Protein AF-A0A5S6QJ69-F1 (afdb_monomer_lite)

Secondary structure (DSSP, 8-state):
----GGGHHHHTTHHHHHHHHHHHHH-SSS--HHHHHHHHHHHHHTT--HHHHHHHHHHHTTS-HHHHHHHHGGGGGG--PPP-HHHHHHHHHHHHT------HHHHHHHHHHHHHHHHHHHHHHHSSPPPEEES-TTT-HHHHHHHTT--TTTTT-----HHHHTTEEE--------S--GGGT--S-B-PPPGGGGGGGS-HHHHTS-PPPPS--SBTT-

Radius of gyration: 27.51 Å; chains: 1; bounding box: 59×56×66 Å

pLDDT: mean 90.09, std 8.06, range [47.75, 97.0]

InterPro domains:
  IPR014023 Mononegavirales RNA-directed RNA polymerase catalytic domain [PF00946] (5-220)

Sequence (222 aa):
MEKKNNAYDIIKFFEPLCMSYILEKTDRCGLSEPFVSGNKKSCTDAGGSSASLNRLLTVLGKFDPPMLSEIFGLYRMWGHPIVDEIAGCKKVQEVGKRQIDMDHNVLRLIYACLVREFCINYIRLEGRWPLLTFTNPDSNRIAQLYVRRQLNWIERDGKTGLDDWAQVFVLKNFDFDYCLDYTQILDDKAISTYKSHWDQVYDPTLLGYHPEQGTESRPVML

Organism: Trichuris muris (NCBI:txid70415)

Structure (mmCIF, N/CA/C/O backbone):
data_AF-A0A5S6QJ69-F1
#
_entry.id   AF-A0A5S6QJ69-F1
#
loop_
_atom_site.group_PDB
_atom_site.id
_atom_site.type_symbol
_atom_site.label_atom_id
_atom_site.label_alt_id
_atom_site.label_comp_id
_atom_site.label_asym_id
_atom_site.label_entity_id
_atom_site.label_seq_id
_atom_site.pdbx_PDB_ins_code
_atom_site.Cartn_x
_atom_site.Cartn_y
_atom_site.Cartn_z
_atom_site.occupancy
_atom_site.B_iso_or_equiv
_atom_site.auth_seq_id
_atom_site.auth_comp_id
_atom_site.auth_asym_id
_atom_site.auth_atom_id
_atom_site.pdbx_PDB_model_num
ATOM 1 N N . MET A 1 1 ? 27.544 -1.966 -25.673 1.00 47.75 1 MET A N 1
ATOM 2 C CA . MET A 1 1 ? 26.670 -3.145 -25.511 1.00 47.75 1 MET A CA 1
ATOM 3 C C . MET A 1 1 ? 25.269 -2.624 -25.256 1.00 47.75 1 MET A C 1
ATOM 5 O O . MET A 1 1 ? 25.085 -1.877 -24.303 1.00 47.75 1 MET A O 1
ATOM 9 N N . GLU A 1 2 ? 24.335 -2.895 -26.159 1.00 61.25 2 GLU A N 1
ATOM 10 C CA . GLU A 1 2 ? 22.967 -2.380 -26.094 1.00 61.25 2 GLU A CA 1
ATOM 11 C C . GLU A 1 2 ? 22.201 -3.120 -24.986 1.00 61.25 2 GLU A C 1
ATOM 13 O O . GLU A 1 2 ? 22.010 -4.337 -25.048 1.00 61.25 2 GLU A O 1
ATOM 18 N N . LYS A 1 3 ? 21.844 -2.410 -23.909 1.00 69.19 3 LYS A N 1
ATOM 19 C CA . LYS A 1 3 ? 21.023 -2.963 -22.828 1.00 69.19 3 LYS A CA 1
ATOM 20 C C . LYS A 1 3 ? 19.586 -2.961 -23.344 1.00 69.19 3 LYS A C 1
ATOM 22 O O . LYS A 1 3 ? 19.033 -1.888 -23.511 1.00 69.19 3 LYS A O 1
ATOM 27 N N . LYS A 1 4 ? 19.037 -4.137 -23.662 1.00 87.12 4 LYS A N 1
ATOM 28 C CA . LYS A 1 4 ? 17.659 -4.322 -24.159 1.00 87.12 4 LYS A CA 1
ATOM 29 C C . LYS A 1 4 ? 16.637 -3.967 -23.057 1.00 87.12 4 LYS A C 1
ATOM 31 O O . LYS A 1 4 ? 16.658 -2.870 -22.516 1.00 87.12 4 LYS A O 1
ATOM 36 N N . ASN A 1 5 ? 15.798 -4.910 -22.628 1.00 90.38 5 ASN A N 1
ATOM 37 C CA . ASN A 1 5 ? 14.824 -4.679 -21.554 1.00 90.38 5 ASN A CA 1
ATOM 38 C C . ASN A 1 5 ? 15.472 -4.214 -20.228 1.00 90.38 5 ASN A C 1
ATOM 40 O O . ASN A 1 5 ? 14.908 -3.415 -19.490 1.00 90.38 5 ASN A O 1
ATOM 44 N N . ASN A 1 6 ? 16.718 -4.623 -19.972 1.00 89.62 6 ASN A N 1
ATOM 45 C CA . ASN A 1 6 ? 17.469 -4.239 -18.771 1.00 89.62 6 ASN A CA 1
ATOM 46 C C . ASN A 1 6 ? 17.846 -2.743 -18.732 1.00 89.62 6 ASN A C 1
ATOM 48 O O . ASN A 1 6 ? 18.345 -2.268 -17.717 1.00 89.62 6 ASN A O 1
ATOM 52 N N . ALA A 1 7 ? 17.655 -1.975 -19.814 1.00 92.00 7 ALA A N 1
ATOM 53 C CA . ALA A 1 7 ? 17.818 -0.522 -19.753 1.00 92.00 7 ALA A CA 1
ATOM 54 C C . ALA A 1 7 ? 16.775 0.134 -18.836 1.00 92.00 7 ALA A C 1
ATOM 56 O O . ALA A 1 7 ? 17.091 1.133 -18.187 1.00 92.00 7 ALA A O 1
ATOM 57 N N . TYR A 1 8 ? 15.573 -0.442 -18.718 1.00 93.19 8 TYR A N 1
ATOM 58 C CA . TYR A 1 8 ? 14.516 0.095 -17.857 1.00 93.19 8 TYR A CA 1
ATOM 59 C C . TYR A 1 8 ? 14.872 0.050 -16.367 1.00 93.19 8 TYR A C 1
ATOM 61 O O . TYR A 1 8 ? 14.388 0.883 -15.600 1.00 93.19 8 TYR A O 1
ATOM 69 N N . ASP A 1 9 ? 15.804 -0.820 -15.961 1.00 91.50 9 ASP A N 1
ATOM 70 C CA . ASP A 1 9 ? 16.360 -0.801 -14.607 1.00 91.50 9 ASP A CA 1
ATOM 71 C C . ASP A 1 9 ? 17.155 0.464 -14.292 1.00 91.50 9 ASP A C 1
ATOM 73 O O . ASP A 1 9 ? 17.260 0.837 -13.128 1.00 91.50 9 ASP A O 1
ATOM 77 N N . ILE A 1 10 ? 17.675 1.142 -15.313 1.00 93.62 10 ILE A N 1
ATOM 78 C CA . ILE A 1 10 ? 18.377 2.419 -15.178 1.00 93.62 10 ILE A CA 1
ATOM 79 C C . ILE A 1 10 ? 17.400 3.572 -15.433 1.00 93.62 10 ILE A C 1
ATOM 81 O O . ILE A 1 10 ? 17.385 4.540 -14.677 1.00 93.62 10 ILE A O 1
ATOM 85 N N . ILE A 1 11 ? 16.554 3.469 -16.466 1.00 93.06 11 ILE A N 1
ATOM 86 C CA . ILE A 1 11 ? 15.618 4.537 -16.867 1.00 93.06 11 ILE A CA 1
ATOM 87 C C . ILE A 1 11 ? 14.623 4.868 -15.747 1.00 93.06 11 ILE A C 1
ATOM 89 O O . ILE A 1 11 ? 14.302 6.039 -15.565 1.00 93.06 11 ILE A O 1
ATOM 93 N N . LYS A 1 12 ? 14.206 3.888 -14.930 1.00 93.19 12 LYS A N 1
ATOM 94 C CA . LYS A 1 12 ? 13.338 4.129 -13.761 1.00 93.19 12 LYS A CA 1
ATOM 95 C C . LYS A 1 12 ? 13.907 5.134 -12.750 1.00 93.19 12 LYS A C 1
ATOM 97 O O . LYS A 1 12 ? 13.156 5.672 -11.947 1.00 93.19 12 LYS A O 1
ATOM 102 N N . PHE A 1 13 ? 15.216 5.403 -12.780 1.00 93.88 13 PHE A N 1
ATOM 103 C CA . PHE A 1 13 ? 15.845 6.415 -11.929 1.00 93.88 13 PHE A CA 1
ATOM 104 C C . PHE A 1 13 ? 15.760 7.838 -12.489 1.00 93.88 13 PHE A C 1
ATOM 106 O O . PHE A 1 13 ? 16.084 8.773 -11.766 1.00 93.88 13 PHE A O 1
ATOM 113 N N . PHE A 1 14 ? 15.313 8.044 -13.729 1.00 94.44 14 PHE A N 1
ATOM 114 C CA . PHE A 1 14 ? 15.195 9.382 -14.314 1.00 94.44 14 PHE A CA 1
ATOM 115 C C . PHE A 1 14 ? 14.310 10.313 -13.470 1.00 94.44 14 PHE A C 1
ATOM 117 O O . PHE A 1 14 ? 14.725 11.422 -13.133 1.00 94.44 14 PHE A O 1
ATOM 124 N N . GLU A 1 15 ? 13.134 9.831 -13.068 1.00 93.69 15 GLU A N 1
ATOM 125 C CA . GLU A 1 15 ? 12.194 10.551 -12.205 1.00 93.69 15 GLU A CA 1
ATOM 126 C C . GLU A 1 15 ? 12.819 10.894 -10.830 1.00 93.69 15 GLU A C 1
ATOM 128 O O . GLU A 1 15 ? 12.896 12.083 -10.495 1.00 93.69 15 GLU A O 1
ATOM 133 N N . PRO A 1 16 ? 13.364 9.924 -10.057 1.00 93.81 16 PRO A N 1
ATOM 134 C CA . PRO A 1 16 ? 14.102 10.207 -8.826 1.00 93.81 16 PRO A CA 1
ATOM 135 C C . PRO A 1 16 ? 15.251 11.208 -8.983 1.00 93.81 16 PRO A C 1
ATOM 137 O O . PRO A 1 16 ? 15.458 12.029 -8.095 1.00 93.81 16 PRO A O 1
ATOM 140 N N . LEU A 1 17 ? 15.992 11.177 -10.096 1.00 93.69 17 LEU A N 1
ATOM 141 C CA . LEU A 1 17 ? 17.103 12.103 -10.340 1.00 93.69 17 LEU A CA 1
ATOM 142 C C . LEU A 1 17 ? 16.623 13.534 -10.625 1.00 93.69 17 LEU A C 1
ATOM 144 O O . LEU A 1 17 ? 17.261 14.484 -10.169 1.00 93.69 17 LEU A O 1
ATOM 148 N N . CYS A 1 18 ? 15.493 13.704 -11.319 1.00 94.62 18 CYS A N 1
ATOM 149 C CA . CYS A 1 18 ? 14.853 15.014 -11.473 1.00 94.62 18 CYS A CA 1
ATOM 150 C C . CYS A 1 18 ? 14.396 15.556 -10.110 1.00 94.62 18 CYS A C 1
ATOM 152 O O . CYS A 1 18 ? 14.689 16.703 -9.770 1.00 94.62 18 CYS A O 1
ATOM 154 N N . MET A 1 19 ? 13.768 14.706 -9.289 1.00 93.69 19 MET A N 1
ATOM 155 C CA . MET A 1 19 ? 13.363 15.058 -7.923 1.00 93.69 19 MET A CA 1
ATOM 156 C C . MET A 1 19 ? 14.554 15.410 -7.031 1.00 93.69 19 MET A C 1
ATOM 158 O O . MET A 1 19 ? 14.481 16.370 -6.268 1.00 93.69 19 MET A O 1
ATOM 162 N N . SER A 1 20 ? 15.668 14.684 -7.149 1.00 92.69 20 SER A N 1
ATOM 163 C CA . SER A 1 20 ? 16.907 15.000 -6.436 1.00 92.69 20 SER A CA 1
ATOM 164 C C . SER A 1 20 ? 17.394 16.415 -6.753 1.00 92.69 20 SER A C 1
ATOM 166 O O . SER A 1 20 ? 17.748 17.139 -5.831 1.00 92.69 20 SER A O 1
ATOM 168 N N . TYR A 1 21 ? 17.345 16.848 -8.016 1.00 90.56 21 TYR A N 1
ATOM 169 C CA . TYR A 1 21 ? 17.734 18.211 -8.397 1.00 90.56 21 TYR A CA 1
ATOM 170 C C . TYR A 1 21 ? 16.754 19.288 -7.933 1.00 90.56 21 TYR A C 1
ATOM 172 O O . TYR A 1 21 ? 17.179 20.381 -7.562 1.00 90.56 21 TYR A O 1
ATOM 180 N N . ILE A 1 22 ? 15.451 18.999 -7.945 1.00 93.38 22 ILE A N 1
ATOM 181 C CA . ILE A 1 22 ? 14.451 19.908 -7.374 1.00 93.38 22 ILE A CA 1
ATOM 182 C C . ILE A 1 22 ? 14.760 20.114 -5.890 1.00 93.38 22 ILE A C 1
ATOM 184 O O . ILE A 1 22 ? 14.913 21.251 -5.455 1.00 93.38 22 ILE A O 1
ATOM 188 N N . LEU A 1 23 ? 14.952 19.024 -5.142 1.00 93.00 23 LEU A N 1
ATOM 189 C CA . LEU A 1 23 ? 15.274 19.077 -3.719 1.00 93.00 23 LEU A CA 1
ATOM 190 C C . LEU A 1 23 ? 16.598 19.796 -3.444 1.00 93.00 23 LEU A C 1
ATOM 192 O O . LEU A 1 23 ? 16.601 20.685 -2.604 1.00 93.00 23 LEU A O 1
ATOM 196 N N . GLU A 1 24 ? 17.677 19.512 -4.183 1.00 90.00 24 GLU A N 1
ATOM 197 C CA . GLU A 1 24 ? 18.955 20.240 -4.049 1.00 90.00 24 GLU A CA 1
ATOM 198 C C . GLU A 1 24 ? 18.772 21.767 -4.192 1.00 90.00 24 GLU A C 1
ATOM 200 O O . GLU A 1 24 ? 19.485 22.537 -3.550 1.00 90.00 24 GLU A O 1
ATOM 205 N N . LYS A 1 25 ? 17.813 22.221 -5.014 1.00 90.06 25 LYS A N 1
ATOM 206 C CA . LYS A 1 25 ? 17.539 23.649 -5.252 1.00 90.06 25 LYS A CA 1
ATOM 207 C C . LYS A 1 25 ? 16.531 24.267 -4.283 1.00 90.06 25 LYS A C 1
ATOM 209 O O . LYS A 1 25 ? 16.558 25.480 -4.084 1.00 90.06 25 LYS A O 1
ATOM 214 N N . THR A 1 26 ? 15.610 23.481 -3.727 1.00 93.12 26 THR A N 1
ATOM 215 C CA . THR A 1 26 ? 14.476 24.003 -2.942 1.00 93.12 26 THR A CA 1
ATOM 216 C C . THR A 1 26 ? 14.522 23.657 -1.460 1.00 93.12 26 THR A C 1
ATOM 218 O O . THR A 1 26 ? 13.801 24.272 -0.674 1.00 93.12 26 THR A O 1
ATOM 221 N N . ASP A 1 27 ? 15.320 22.666 -1.066 1.00 92.56 27 ASP A N 1
ATOM 222 C CA . ASP A 1 27 ? 15.400 22.201 0.312 1.00 92.56 27 ASP A CA 1
ATOM 223 C C . ASP A 1 27 ? 16.080 23.240 1.209 1.00 92.56 27 ASP A C 1
ATOM 225 O O . ASP A 1 27 ? 17.285 23.473 1.153 1.00 92.56 27 ASP A O 1
ATOM 229 N N . ARG A 1 28 ? 15.278 23.858 2.075 1.00 89.75 28 ARG A N 1
ATOM 230 C CA . ARG A 1 28 ? 15.739 24.851 3.054 1.00 89.75 28 ARG A CA 1
ATOM 231 C C . ARG A 1 28 ? 16.282 24.216 4.331 1.00 89.75 28 ARG A C 1
ATOM 233 O O . ARG A 1 28 ? 16.946 24.898 5.104 1.00 89.75 28 ARG A O 1
ATOM 240 N N . CYS A 1 29 ? 15.956 22.950 4.580 1.00 88.81 29 CYS A N 1
ATOM 241 C CA . CYS A 1 29 ? 16.277 22.248 5.818 1.00 88.81 29 CYS A CA 1
ATOM 242 C C . CYS A 1 29 ? 17.573 21.435 5.714 1.00 88.81 29 CYS A C 1
ATOM 244 O O . CYS A 1 29 ? 18.081 20.994 6.741 1.00 88.81 29 CYS A O 1
ATOM 246 N N . GLY A 1 30 ? 18.108 21.242 4.503 1.00 86.75 30 GLY A N 1
ATOM 247 C CA . GLY A 1 30 ? 19.346 20.494 4.272 1.00 86.75 30 GLY A CA 1
ATOM 248 C C . GLY A 1 30 ? 19.215 18.995 4.561 1.00 86.75 30 GLY A C 1
ATOM 249 O O . GLY A 1 30 ? 20.193 18.353 4.931 1.00 86.75 30 GLY A O 1
ATOM 250 N N . LEU A 1 31 ? 18.009 18.440 4.425 1.00 89.88 31 LEU A N 1
ATOM 251 C CA . LEU A 1 31 ? 17.688 17.030 4.680 1.00 89.88 31 LEU A CA 1
ATOM 252 C C . LEU A 1 31 ? 17.642 16.183 3.398 1.00 89.88 31 LEU A C 1
ATOM 254 O O . LEU A 1 31 ? 17.388 14.983 3.454 1.00 89.88 31 LEU A O 1
ATOM 258 N N . SER A 1 32 ? 17.868 16.797 2.239 1.00 91.19 32 SER A N 1
ATOM 259 C CA . SER A 1 32 ? 17.790 16.157 0.923 1.00 91.19 32 SER A CA 1
ATOM 260 C C . SER A 1 32 ? 19.005 15.301 0.562 1.00 91.19 32 SER A C 1
ATOM 262 O O . SER A 1 32 ? 18.885 14.431 -0.302 1.00 91.19 32 SER A O 1
ATOM 264 N N . GLU A 1 33 ? 20.153 15.493 1.220 1.00 91.31 33 GLU A N 1
ATOM 265 C CA . GLU A 1 33 ? 21.407 14.807 0.874 1.00 91.31 33 GLU A CA 1
ATOM 266 C C . GLU A 1 33 ? 21.271 13.272 0.834 1.00 91.31 33 GLU A C 1
ATOM 268 O O . GLU A 1 33 ? 21.630 12.705 -0.203 1.00 91.31 33 GLU A O 1
ATOM 273 N N . PRO A 1 34 ? 20.661 12.590 1.829 1.00 93.50 34 PRO A N 1
ATOM 274 C CA . PRO A 1 34 ? 20.550 11.131 1.805 1.00 93.50 34 PRO A CA 1
ATOM 275 C C . PRO A 1 34 ? 19.712 10.608 0.633 1.00 93.50 34 PRO A C 1
ATOM 277 O O . PRO A 1 34 ? 20.006 9.557 0.061 1.00 93.50 34 PRO A O 1
ATOM 280 N N . PHE A 1 35 ? 18.668 11.347 0.247 1.00 92.62 35 PHE A N 1
ATOM 281 C CA . PHE A 1 35 ? 17.831 11.003 -0.902 1.00 92.62 35 PHE A CA 1
ATOM 282 C C . PHE A 1 35 ? 18.607 11.169 -2.214 1.00 92.62 35 PHE A C 1
ATOM 284 O O . PHE A 1 35 ? 18.597 10.296 -3.082 1.00 92.62 35 PHE A O 1
ATOM 291 N N . VAL A 1 36 ? 19.320 12.287 -2.349 1.00 90.12 36 VAL A N 1
ATOM 292 C CA . VAL A 1 36 ? 20.120 12.632 -3.526 1.00 90.12 36 VAL A CA 1
ATOM 293 C C . VAL A 1 36 ? 21.255 11.631 -3.746 1.00 90.12 36 VAL A C 1
ATOM 295 O O . VAL A 1 36 ? 21.397 11.083 -4.844 1.00 90.12 36 VAL A O 1
ATOM 298 N N . SER A 1 37 ? 22.077 11.390 -2.723 1.00 91.62 37 SER A N 1
ATOM 299 C CA . SER A 1 37 ? 23.220 10.480 -2.815 1.00 91.62 37 SER A CA 1
ATOM 300 C C . SER A 1 37 ? 22.757 9.030 -2.985 1.00 91.62 37 SER A C 1
ATOM 302 O O . SER A 1 37 ? 23.302 8.306 -3.827 1.00 91.62 37 SER A O 1
ATOM 304 N N . GLY A 1 38 ? 21.678 8.641 -2.296 1.00 93.94 38 GLY A N 1
ATOM 305 C CA . GLY A 1 38 ? 21.029 7.339 -2.438 1.00 93.94 38 GLY A CA 1
ATOM 306 C C . GLY A 1 38 ? 20.551 7.047 -3.863 1.00 93.94 38 GLY A C 1
ATOM 307 O O . GLY A 1 38 ? 20.827 5.966 -4.391 1.00 93.94 38 GLY A O 1
ATOM 308 N N . ASN A 1 39 ? 19.906 8.007 -4.532 1.00 93.31 39 ASN A N 1
ATOM 309 C CA . ASN A 1 39 ? 19.429 7.830 -5.910 1.00 93.31 39 ASN A CA 1
ATOM 310 C C . ASN A 1 39 ? 20.571 7.750 -6.928 1.00 93.31 39 ASN A C 1
ATOM 312 O O . ASN A 1 39 ? 20.537 6.903 -7.824 1.00 93.31 39 ASN A O 1
ATOM 316 N N . LYS A 1 40 ? 21.606 8.591 -6.782 1.00 90.88 40 LYS A N 1
ATOM 317 C CA . LYS A 1 40 ? 22.797 8.548 -7.649 1.00 90.88 40 LYS A CA 1
ATOM 318 C C . LYS A 1 40 ? 23.482 7.179 -7.552 1.00 90.88 40 LYS A C 1
ATOM 320 O O . LYS A 1 40 ? 23.761 6.570 -8.583 1.00 90.88 40 LYS A O 1
ATOM 325 N N . LYS A 1 41 ? 23.665 6.669 -6.328 1.00 93.56 41 LYS A N 1
ATOM 326 C CA . LYS A 1 41 ? 24.241 5.342 -6.069 1.00 93.56 41 LYS A CA 1
ATOM 327 C C . LYS A 1 41 ? 23.363 4.207 -6.606 1.00 93.56 41 LYS A C 1
ATOM 329 O O . LYS A 1 41 ? 23.854 3.320 -7.295 1.00 93.56 41 LYS A O 1
ATOM 334 N N . SER A 1 42 ? 22.056 4.255 -6.364 1.00 94.25 42 SER A N 1
ATOM 335 C CA . SER A 1 42 ? 21.132 3.208 -6.823 1.00 94.25 42 SER A CA 1
ATOM 336 C C . SER A 1 42 ? 21.080 3.110 -8.353 1.00 94.25 42 SER A C 1
ATOM 338 O O . SER A 1 42 ? 21.018 2.013 -8.905 1.00 94.25 42 SER A O 1
ATOM 340 N N . CYS A 1 43 ? 21.182 4.246 -9.051 1.00 92.88 43 CYS A N 1
ATOM 341 C CA . CYS A 1 43 ? 21.281 4.282 -10.509 1.00 92.88 43 CYS A CA 1
ATOM 342 C C . CYS A 1 43 ? 22.567 3.605 -11.019 1.00 92.88 43 CYS A C 1
ATOM 344 O O . CYS A 1 43 ? 22.521 2.842 -11.988 1.00 92.88 43 CYS A O 1
ATOM 346 N N . THR A 1 44 ? 23.713 3.828 -10.362 1.00 92.12 44 THR A N 1
ATOM 347 C CA . THR A 1 44 ? 24.965 3.139 -10.717 1.00 92.12 44 THR A CA 1
ATOM 348 C C . THR A 1 44 ? 24.923 1.649 -10.389 1.00 92.12 44 THR A C 1
ATOM 350 O O . THR A 1 44 ? 25.357 0.844 -11.211 1.00 92.12 44 THR A O 1
ATOM 353 N N . ASP A 1 45 ? 24.331 1.269 -9.254 1.00 92.94 45 ASP A N 1
ATOM 354 C CA . ASP A 1 45 ? 24.202 -0.129 -8.820 1.00 92.94 45 ASP A CA 1
ATOM 355 C C . ASP A 1 45 ? 23.278 -0.931 -9.756 1.00 92.94 45 ASP A C 1
ATOM 357 O O . ASP A 1 45 ? 23.522 -2.106 -10.025 1.00 92.94 45 ASP A O 1
ATOM 361 N N . ALA A 1 46 ? 22.281 -0.279 -10.365 1.00 90.69 46 ALA A N 1
ATOM 362 C CA . ALA A 1 46 ? 21.463 -0.843 -11.444 1.00 90.69 46 ALA A CA 1
ATOM 363 C C . ALA A 1 46 ? 22.212 -0.976 -12.793 1.00 90.69 46 ALA A C 1
ATOM 365 O O . ALA A 1 46 ? 21.640 -1.350 -13.820 1.00 90.69 46 ALA A O 1
ATOM 366 N N . GLY A 1 47 ? 23.508 -0.661 -12.822 1.00 89.88 47 GLY A N 1
ATOM 367 C CA . GLY A 1 47 ? 24.367 -0.731 -13.997 1.00 89.8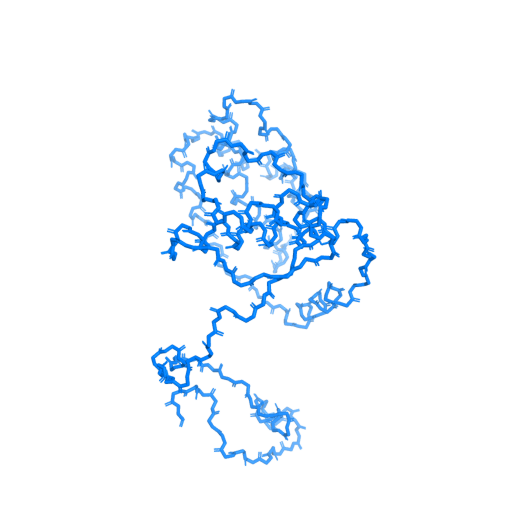8 47 GLY A CA 1
ATOM 368 C C . GLY A 1 47 ? 24.410 0.560 -14.818 1.00 89.88 47 GLY A C 1
ATOM 369 O O . GLY A 1 47 ? 24.843 0.528 -15.976 1.00 89.88 47 GLY A O 1
ATOM 370 N N . GLY A 1 48 ? 23.953 1.689 -14.278 1.00 88.56 48 GLY A N 1
ATOM 371 C CA . GLY A 1 48 ? 24.154 3.003 -14.881 1.00 88.56 48 GLY A CA 1
ATOM 372 C C . GLY A 1 48 ? 25.642 3.337 -15.010 1.00 88.56 48 GLY A C 1
ATOM 373 O O . GLY A 1 48 ? 26.430 3.128 -14.094 1.00 88.56 48 GLY A O 1
ATOM 374 N N . SER A 1 49 ? 26.054 3.873 -16.160 1.00 91.06 49 SER A N 1
ATOM 375 C CA . SER A 1 49 ? 27.424 4.371 -16.333 1.00 91.06 49 SER A CA 1
ATOM 376 C C . SER A 1 49 ? 27.581 5.705 -15.609 1.00 91.06 49 SER A C 1
ATOM 378 O O . SER A 1 49 ? 26.876 6.654 -15.954 1.00 91.06 49 SER A O 1
ATOM 380 N N . SER A 1 50 ? 28.553 5.825 -14.700 1.00 89.88 50 SER A N 1
ATOM 381 C CA . SER A 1 50 ? 28.835 7.081 -13.985 1.00 89.88 50 SER A CA 1
ATOM 382 C C . SER A 1 50 ? 29.093 8.252 -14.936 1.00 89.88 50 SER A C 1
ATOM 384 O O . SER A 1 50 ? 28.638 9.363 -14.690 1.00 89.88 50 SER A O 1
ATOM 386 N N . ALA A 1 51 ? 29.750 8.006 -16.075 1.00 91.94 51 ALA A N 1
ATOM 387 C CA . ALA A 1 51 ? 29.966 9.029 -17.096 1.00 91.94 51 ALA A CA 1
ATOM 388 C C . ALA A 1 51 ? 28.648 9.503 -17.735 1.00 91.94 51 ALA A C 1
ATOM 390 O O . ALA A 1 51 ? 28.449 10.698 -17.935 1.00 91.94 51 ALA A O 1
ATOM 391 N N . SER A 1 52 ? 27.732 8.579 -18.039 1.00 90.12 52 SER A N 1
ATOM 392 C CA . SER A 1 52 ? 26.423 8.927 -18.612 1.00 90.12 52 SER A CA 1
ATOM 393 C C . SER A 1 52 ? 25.518 9.607 -17.591 1.00 90.12 52 SER A C 1
ATOM 395 O O . SER A 1 52 ? 24.855 10.583 -17.932 1.00 90.12 52 SER A O 1
ATOM 397 N N . LEU A 1 53 ? 25.551 9.138 -16.342 1.00 90.50 53 LEU A N 1
ATOM 398 C CA . LEU A 1 53 ? 24.860 9.759 -15.221 1.00 90.50 53 LEU A CA 1
ATOM 399 C C . LEU A 1 53 ? 25.347 11.197 -15.035 1.00 90.50 53 LEU A C 1
ATOM 401 O O . LEU A 1 53 ? 24.540 12.111 -15.101 1.00 90.50 53 LEU A O 1
ATOM 405 N N . ASN A 1 54 ? 26.657 11.431 -14.930 1.00 90.81 54 ASN A N 1
ATOM 406 C CA . ASN A 1 54 ? 27.205 12.781 -14.783 1.00 90.81 54 ASN A CA 1
ATOM 407 C C . ASN A 1 54 ? 26.813 13.706 -15.941 1.00 90.81 54 ASN A C 1
ATOM 409 O O . ASN A 1 54 ? 26.502 14.872 -15.703 1.00 90.81 54 ASN A O 1
ATOM 413 N N . ARG A 1 55 ? 26.764 13.205 -17.184 1.00 93.56 55 ARG A N 1
ATOM 414 C CA . ARG A 1 55 ? 26.263 13.990 -18.325 1.00 93.56 55 ARG A CA 1
ATOM 415 C C . ARG A 1 55 ? 24.794 14.368 -18.159 1.00 93.56 55 ARG A C 1
ATOM 417 O O . ARG A 1 55 ? 24.453 15.528 -18.361 1.00 93.56 55 ARG A O 1
ATOM 424 N N . LEU A 1 56 ? 23.947 13.414 -17.776 1.00 91.50 56 LEU A N 1
ATOM 425 C CA . LEU A 1 56 ? 22.531 13.665 -17.521 1.00 91.50 56 LEU A CA 1
ATOM 426 C C . LEU A 1 56 ? 22.348 14.685 -16.393 1.00 91.50 56 LEU A C 1
ATOM 428 O O . LEU A 1 56 ? 21.648 15.674 -16.575 1.00 91.50 56 LEU A O 1
ATOM 432 N N . LEU A 1 57 ? 23.027 14.490 -15.263 1.00 89.69 57 LEU A N 1
ATOM 433 C CA . LEU A 1 57 ? 22.978 15.402 -14.121 1.00 89.69 57 LEU A CA 1
ATOM 434 C C . LEU A 1 57 ? 23.446 16.813 -14.511 1.00 89.69 57 LEU A C 1
ATOM 436 O O . LEU A 1 57 ? 22.793 17.796 -14.179 1.00 89.69 57 LEU A O 1
ATOM 440 N N . THR A 1 58 ? 24.508 16.922 -15.315 1.00 93.00 58 THR A N 1
ATOM 441 C CA . THR A 1 58 ? 24.976 18.209 -15.861 1.00 93.00 58 THR A CA 1
ATOM 442 C C . THR A 1 58 ? 23.906 18.912 -16.699 1.00 93.00 58 THR A C 1
ATOM 444 O O . THR A 1 58 ? 23.824 20.137 -16.686 1.00 93.00 58 THR A O 1
ATOM 447 N N . VAL A 1 59 ? 23.093 18.162 -17.449 1.00 93.12 59 VAL A N 1
ATOM 448 C CA . VAL A 1 59 ? 21.980 18.721 -18.227 1.00 93.12 59 VAL A CA 1
ATOM 449 C C . VAL A 1 59 ? 20.847 19.155 -17.300 1.00 93.12 59 VAL A C 1
ATOM 451 O O . VAL A 1 59 ? 20.414 20.299 -17.396 1.00 93.12 59 VAL A O 1
ATOM 454 N N . LEU A 1 60 ? 20.419 18.290 -16.376 1.00 92.81 60 LEU A N 1
ATOM 455 C CA . LEU A 1 60 ? 19.349 18.585 -15.417 1.00 92.81 60 LEU A CA 1
ATOM 456 C C . LEU A 1 60 ? 19.672 19.818 -14.558 1.00 92.81 60 LEU A C 1
ATOM 458 O O . LEU A 1 60 ? 18.822 20.684 -14.376 1.00 92.81 60 LEU A O 1
ATOM 462 N N . GLY A 1 61 ? 20.923 19.973 -14.117 1.00 90.94 61 GLY A N 1
ATOM 463 C CA . GLY A 1 61 ? 21.351 21.110 -13.297 1.00 90.94 61 GLY A CA 1
ATOM 464 C C . GLY A 1 61 ? 21.139 22.491 -13.936 1.00 90.94 61 GLY A C 1
ATOM 465 O O . GLY A 1 61 ? 21.035 23.482 -13.207 1.00 90.94 61 GLY A O 1
ATOM 466 N N . LYS A 1 62 ? 21.012 22.566 -15.270 1.00 94.06 62 LYS A N 1
ATOM 467 C CA . LYS A 1 62 ? 20.778 23.815 -16.019 1.00 94.06 62 LYS A CA 1
ATOM 468 C C . LYS A 1 62 ? 19.346 24.338 -15.924 1.00 94.06 62 LYS A C 1
ATOM 470 O O . LYS A 1 62 ? 19.115 25.487 -16.279 1.00 94.06 62 LYS A O 1
ATOM 475 N N . PHE A 1 63 ? 18.402 23.510 -15.487 1.00 95.31 63 PHE A N 1
ATOM 476 C CA . PHE A 1 63 ? 16.982 23.846 -15.470 1.00 95.31 63 PHE A CA 1
ATOM 477 C C . PHE A 1 63 ? 16.522 24.273 -14.080 1.00 95.31 63 PHE A C 1
ATOM 479 O O . PHE A 1 63 ? 16.985 23.742 -13.067 1.00 95.31 63 PHE A O 1
ATOM 486 N N . ASP A 1 64 ? 15.597 25.224 -14.021 1.00 95.25 64 ASP A N 1
ATOM 487 C CA . ASP A 1 64 ? 14.966 25.642 -12.769 1.00 95.25 64 ASP A CA 1
ATOM 488 C C . ASP A 1 64 ? 13.918 24.620 -12.297 1.00 95.25 64 ASP A C 1
ATOM 490 O O . ASP A 1 64 ? 13.419 23.839 -13.112 1.00 95.25 64 ASP A O 1
ATOM 494 N N . PRO A 1 65 ? 13.544 24.603 -11.001 1.00 94.44 65 PRO A N 1
ATOM 495 C CA . PRO A 1 65 ? 12.621 23.603 -10.460 1.00 94.44 65 PRO A CA 1
ATOM 496 C C . PRO A 1 65 ? 11.300 23.426 -11.235 1.00 94.44 65 PRO A C 1
ATOM 498 O O . PRO A 1 65 ? 10.923 22.277 -11.463 1.00 94.44 65 PRO A O 1
ATOM 501 N N . PRO A 1 66 ? 10.622 24.487 -11.726 1.00 95.38 66 PRO A N 1
ATOM 502 C CA . PRO A 1 66 ? 9.429 24.312 -12.557 1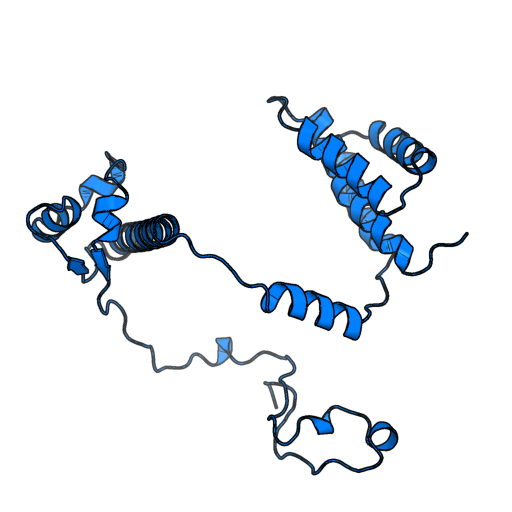.00 95.38 66 PRO A CA 1
ATOM 503 C C . PRO A 1 66 ? 9.720 23.577 -13.873 1.00 95.38 66 PRO A C 1
ATOM 505 O O . PRO A 1 66 ? 8.981 22.680 -14.257 1.00 95.38 66 PRO A O 1
ATOM 508 N N . MET A 1 67 ? 10.836 23.890 -14.536 1.00 95.94 67 MET A N 1
ATOM 509 C CA . MET A 1 67 ? 11.242 23.216 -15.774 1.00 95.94 67 MET A CA 1
ATOM 510 C C . MET A 1 67 ? 11.630 21.756 -15.522 1.00 95.94 67 MET A C 1
ATOM 512 O O . MET A 1 67 ? 11.323 20.890 -16.333 1.00 95.94 67 MET A O 1
ATOM 516 N N . LEU A 1 68 ? 12.274 21.465 -14.388 1.00 94.81 68 LEU A N 1
ATOM 517 C CA . LEU A 1 68 ? 12.572 20.094 -13.968 1.00 94.81 68 LEU A CA 1
ATOM 518 C C . LEU A 1 68 ? 11.298 19.274 -13.734 1.00 94.81 68 LEU A C 1
ATOM 520 O O . LEU A 1 68 ? 11.273 18.093 -14.074 1.00 94.81 68 LEU A O 1
ATOM 524 N N . SER A 1 69 ? 10.241 19.900 -13.207 1.00 93.19 69 SER A N 1
ATOM 525 C CA . SER A 1 69 ? 8.925 19.267 -13.065 1.00 93.19 69 SER A CA 1
ATOM 526 C C . SER A 1 69 ? 8.295 18.924 -14.416 1.00 93.19 69 SER A C 1
ATOM 528 O O . SER A 1 69 ? 7.643 17.893 -14.525 1.00 93.19 69 SER A O 1
ATOM 530 N N . GLU A 1 70 ? 8.502 19.736 -15.453 1.00 94.06 70 GLU A N 1
ATOM 531 C CA . GLU A 1 70 ? 8.041 19.409 -16.812 1.00 94.06 70 GLU A CA 1
ATOM 532 C C . GLU A 1 70 ? 8.894 18.298 -17.443 1.00 94.06 70 GLU A C 1
ATOM 534 O O . GLU A 1 70 ? 8.380 17.342 -18.024 1.00 94.06 70 GLU A O 1
ATOM 539 N N . ILE A 1 71 ? 10.219 18.375 -17.268 1.00 94.00 71 ILE A N 1
ATOM 540 C CA . ILE A 1 71 ? 11.175 17.365 -17.747 1.00 94.00 71 ILE A CA 1
ATOM 541 C C . ILE A 1 71 ? 10.886 15.990 -17.136 1.00 94.00 71 ILE A C 1
ATOM 543 O O . ILE A 1 71 ? 11.098 14.980 -17.802 1.00 94.00 71 ILE A O 1
ATOM 547 N N . PHE A 1 72 ? 10.356 15.932 -15.913 1.00 90.25 72 PHE A N 1
ATOM 548 C CA . PHE A 1 72 ? 9.899 14.697 -15.275 1.00 90.25 72 PHE A CA 1
ATOM 549 C C . PHE A 1 72 ? 8.982 13.868 -16.195 1.00 90.25 72 PHE A C 1
ATOM 551 O O . PHE A 1 72 ? 9.152 12.653 -16.312 1.00 90.25 72 PHE A O 1
ATOM 558 N N . GLY A 1 73 ? 8.072 14.522 -16.929 1.00 88.06 73 GLY A N 1
ATOM 559 C CA . GLY A 1 73 ? 7.123 13.867 -17.836 1.00 88.06 73 GLY A CA 1
ATOM 560 C C . GLY A 1 73 ? 7.771 13.127 -19.013 1.00 88.06 73 GLY A C 1
ATOM 561 O O . GLY A 1 73 ? 7.162 12.216 -19.581 1.00 88.06 73 GLY A O 1
ATOM 562 N N . LEU A 1 74 ? 9.032 13.439 -19.341 1.00 90.81 74 LEU A N 1
ATOM 563 C CA . LEU A 1 74 ? 9.788 12.771 -20.404 1.00 90.81 74 LEU A CA 1
ATOM 564 C C . LEU A 1 74 ? 10.004 11.276 -20.129 1.00 90.81 74 LEU A C 1
ATOM 566 O O . LEU A 1 74 ? 10.233 10.526 -21.077 1.00 90.81 74 LEU A O 1
ATOM 570 N N . TYR A 1 75 ? 9.847 10.826 -18.874 1.00 90.06 75 TYR A N 1
ATOM 571 C CA . TYR A 1 75 ? 9.891 9.412 -18.488 1.00 90.06 75 TYR A CA 1
ATOM 572 C C . TYR A 1 75 ? 9.051 8.499 -19.388 1.00 90.06 75 TYR A C 1
ATOM 574 O O . TYR A 1 75 ? 9.474 7.403 -19.759 1.00 90.06 75 TYR A O 1
ATOM 582 N N . ARG A 1 76 ? 7.873 8.964 -19.810 1.00 90.44 76 ARG A N 1
ATOM 583 C CA . ARG A 1 76 ? 6.956 8.161 -20.628 1.00 90.44 76 ARG A CA 1
ATOM 584 C C . ARG A 1 76 ? 7.399 8.004 -22.082 1.00 90.44 76 ARG A C 1
ATOM 586 O O . ARG A 1 76 ? 6.949 7.073 -22.743 1.00 90.44 76 ARG A O 1
ATOM 593 N N . MET A 1 77 ? 8.303 8.849 -22.577 1.00 92.75 77 MET A N 1
ATOM 594 C CA . MET A 1 77 ? 8.769 8.776 -23.967 1.00 92.75 77 MET A CA 1
ATOM 595 C C . MET A 1 77 ? 9.635 7.544 -24.244 1.00 92.75 77 MET A C 1
ATOM 597 O O . MET A 1 77 ? 9.775 7.141 -25.395 1.00 92.75 77 MET A O 1
ATOM 601 N N . TRP A 1 78 ? 10.196 6.921 -23.204 1.00 91.81 78 TRP A N 1
ATOM 602 C CA . TRP A 1 78 ? 10.970 5.687 -23.338 1.00 91.81 78 TRP A CA 1
ATOM 603 C C . TRP A 1 78 ? 10.100 4.435 -23.502 1.00 91.81 78 TRP A C 1
ATOM 605 O O . TRP A 1 78 ? 10.645 3.344 -23.648 1.00 91.81 78 TRP A O 1
ATOM 615 N N . GLY A 1 79 ? 8.769 4.559 -23.505 1.00 91.75 79 GLY A N 1
ATOM 616 C CA . GLY A 1 79 ? 7.854 3.427 -23.626 1.00 91.75 79 GLY A CA 1
ATOM 617 C C . GLY A 1 79 ? 7.819 2.555 -22.370 1.00 91.75 79 GLY A C 1
ATOM 618 O O . GLY A 1 79 ? 8.156 3.000 -21.271 1.00 91.75 79 GLY A O 1
ATOM 619 N N . HIS A 1 80 ? 7.394 1.303 -22.533 1.00 91.38 80 HIS A N 1
ATOM 620 C CA . HIS A 1 80 ? 7.224 0.358 -21.432 1.00 91.38 80 HIS A CA 1
ATOM 621 C C . HIS A 1 80 ? 8.166 -0.842 -21.578 1.00 91.38 80 HIS A C 1
ATOM 623 O O . HIS A 1 80 ? 8.338 -1.335 -22.695 1.00 91.38 80 HIS A O 1
ATOM 629 N N . PRO A 1 81 ? 8.747 -1.340 -20.470 1.00 93.69 81 PRO A N 1
ATOM 630 C CA . PRO A 1 81 ? 9.478 -2.597 -20.498 1.00 93.69 81 PRO A CA 1
ATOM 631 C C . PRO A 1 81 ? 8.554 -3.747 -20.893 1.00 93.69 81 PRO A C 1
ATOM 633 O O . PRO A 1 81 ? 7.363 -3.749 -20.573 1.00 93.69 81 PRO A O 1
ATOM 636 N N . ILE A 1 82 ? 9.136 -4.768 -21.515 1.00 93.44 82 ILE A N 1
ATOM 637 C CA . ILE A 1 82 ? 8.495 -6.075 -21.627 1.00 93.44 82 ILE A CA 1
ATOM 638 C C . ILE A 1 82 ? 8.485 -6.681 -20.222 1.00 93.44 82 ILE A C 1
ATOM 640 O O . ILE A 1 82 ? 9.530 -6.788 -19.575 1.00 93.44 82 ILE A O 1
ATOM 644 N N . VAL A 1 83 ? 7.305 -7.036 -19.727 1.00 91.69 83 VAL A N 1
ATOM 645 C CA . VAL A 1 83 ? 7.149 -7.637 -18.401 1.00 91.69 83 VAL A CA 1
ATOM 646 C C . VAL A 1 83 ? 7.424 -9.134 -18.507 1.00 91.69 83 VAL A C 1
ATOM 648 O O . VAL A 1 83 ? 6.858 -9.796 -19.362 1.00 91.69 83 VAL A O 1
ATOM 651 N N . ASP A 1 84 ? 8.298 -9.653 -17.644 1.00 93.69 84 ASP A N 1
ATOM 652 C CA . ASP A 1 84 ? 8.471 -11.095 -17.441 1.00 93.69 84 ASP A CA 1
ATOM 653 C C . ASP A 1 84 ? 7.533 -11.534 -16.310 1.00 93.69 84 ASP A C 1
ATOM 655 O O . ASP A 1 84 ? 7.772 -11.244 -15.130 1.00 93.69 84 ASP A O 1
ATOM 659 N N . GLU A 1 85 ? 6.436 -12.195 -16.674 1.00 94.06 85 GLU A N 1
ATOM 660 C CA . GLU A 1 85 ? 5.384 -12.594 -15.743 1.00 94.06 85 GLU A CA 1
ATOM 661 C C . GLU A 1 85 ? 5.893 -13.627 -14.733 1.00 94.06 85 GLU A C 1
ATOM 663 O O . GLU A 1 85 ? 5.572 -13.554 -13.546 1.00 94.06 85 GLU A O 1
ATOM 668 N N . ILE A 1 86 ? 6.745 -14.560 -15.171 1.00 95.62 86 ILE A N 1
ATOM 669 C CA . ILE A 1 86 ? 7.272 -15.633 -14.320 1.00 95.62 86 ILE A CA 1
ATOM 670 C C . ILE A 1 86 ? 8.235 -15.053 -13.286 1.00 95.62 86 ILE A C 1
ATOM 672 O O . ILE A 1 86 ? 8.136 -15.375 -12.096 1.00 95.62 86 ILE A O 1
ATOM 676 N N . ALA A 1 87 ? 9.171 -14.203 -13.713 1.00 93.38 87 ALA A N 1
ATOM 677 C CA . ALA A 1 87 ? 10.091 -13.530 -12.803 1.00 93.38 87 ALA A CA 1
ATOM 678 C C . ALA A 1 87 ? 9.335 -12.621 -11.822 1.00 93.38 87 ALA A C 1
ATOM 680 O O . ALA A 1 87 ? 9.643 -12.617 -10.625 1.00 93.38 87 ALA A O 1
ATOM 681 N N . GLY A 1 88 ? 8.303 -11.916 -12.300 1.00 93.44 88 GLY A N 1
ATOM 682 C CA . GLY A 1 88 ? 7.400 -11.122 -11.470 1.00 93.44 88 GLY A CA 1
ATOM 683 C C . GLY A 1 88 ? 6.722 -11.958 -10.381 1.00 93.44 88 GLY A C 1
ATOM 684 O O . GLY A 1 88 ? 6.840 -11.640 -9.195 1.00 93.44 88 GLY A O 1
ATOM 685 N N . CYS A 1 89 ? 6.089 -13.074 -10.756 1.00 96.06 89 CYS A N 1
ATOM 686 C CA . CYS A 1 89 ? 5.441 -13.990 -9.816 1.00 96.06 89 CYS A CA 1
ATOM 687 C C . CYS A 1 89 ? 6.423 -14.568 -8.791 1.00 96.06 89 CYS A C 1
ATOM 689 O O . CYS A 1 89 ? 6.105 -14.610 -7.602 1.00 96.06 89 CYS A O 1
ATOM 691 N N . LYS A 1 90 ? 7.626 -14.978 -9.215 1.00 96.81 90 LYS A N 1
ATOM 692 C CA . LYS A 1 90 ? 8.662 -15.501 -8.306 1.00 96.81 90 LYS A CA 1
ATOM 693 C C . LYS A 1 90 ? 9.083 -14.464 -7.268 1.00 96.81 90 LYS A C 1
ATOM 695 O O . LYS A 1 90 ? 9.152 -14.788 -6.087 1.00 96.81 90 LYS A O 1
ATOM 700 N N . LYS A 1 91 ? 9.294 -13.214 -7.685 1.00 94.88 91 LYS A N 1
ATOM 701 C CA . LYS A 1 91 ? 9.656 -12.119 -6.777 1.00 94.88 91 LYS A CA 1
ATOM 702 C C . LYS A 1 91 ? 8.552 -11.831 -5.757 1.00 94.88 91 LYS A C 1
ATOM 704 O O . LYS A 1 91 ? 8.832 -11.673 -4.573 1.00 94.88 91 LYS A O 1
ATOM 709 N N . VAL A 1 92 ? 7.292 -11.788 -6.197 1.00 96.12 92 VAL A N 1
ATOM 710 C CA . VAL A 1 92 ? 6.145 -11.610 -5.289 1.00 96.12 92 VAL A CA 1
ATOM 711 C C . VAL A 1 92 ? 6.037 -12.786 -4.320 1.00 96.12 92 VAL A C 1
ATOM 713 O O . VAL A 1 92 ? 5.797 -12.580 -3.134 1.00 96.12 92 VAL A O 1
ATOM 716 N N . GLN A 1 93 ? 6.262 -14.011 -4.797 1.00 96.94 93 GLN A N 1
ATOM 717 C CA . GLN A 1 93 ? 6.246 -15.209 -3.965 1.00 96.94 93 GLN A CA 1
ATOM 718 C C . GLN A 1 93 ? 7.348 -15.187 -2.899 1.00 96.94 93 GLN A C 1
ATOM 720 O O . GLN A 1 93 ? 7.079 -15.547 -1.756 1.00 96.94 93 GLN A O 1
ATOM 725 N N . GLU A 1 94 ? 8.562 -14.763 -3.251 1.00 96.44 94 GLU A N 1
ATOM 726 C CA . GLU A 1 94 ? 9.683 -14.625 -2.317 1.00 96.44 94 GLU A CA 1
ATOM 727 C C . GLU A 1 94 ? 9.350 -13.641 -1.190 1.00 96.44 94 GLU A C 1
ATOM 729 O O . GLU A 1 94 ? 9.492 -13.969 -0.013 1.00 96.44 94 GLU A O 1
ATOM 734 N N . VAL A 1 95 ? 8.830 -12.461 -1.542 1.00 95.62 95 VAL A N 1
ATOM 735 C CA . VAL A 1 95 ? 8.429 -11.444 -0.560 1.00 95.62 95 VAL A CA 1
ATOM 736 C C . VAL A 1 95 ? 7.243 -11.921 0.282 1.00 95.62 95 VAL A C 1
ATOM 738 O O . VAL A 1 95 ? 7.265 -11.784 1.501 1.00 95.62 95 VAL A O 1
ATOM 741 N N . GLY A 1 96 ? 6.222 -12.508 -0.347 1.00 95.88 96 GLY A N 1
ATOM 742 C CA . GLY A 1 96 ? 4.987 -12.931 0.317 1.00 95.88 96 GLY A CA 1
ATOM 743 C C . GLY A 1 96 ? 5.132 -14.166 1.209 1.00 95.88 96 GLY A C 1
ATOM 744 O O . GLY A 1 96 ? 4.339 -14.344 2.127 1.00 95.88 96 GLY A O 1
ATOM 745 N N . LYS A 1 97 ? 6.139 -15.017 0.968 1.00 96.00 97 LYS A N 1
ATOM 746 C CA . LYS A 1 97 ? 6.438 -16.204 1.794 1.00 96.00 97 LYS A CA 1
ATOM 747 C C . LYS A 1 97 ? 7.566 -15.981 2.799 1.00 96.00 97 LYS A C 1
ATOM 749 O O . LYS A 1 97 ? 7.962 -16.923 3.487 1.00 96.00 97 LYS A O 1
ATOM 754 N N . ARG A 1 98 ? 8.110 -14.766 2.876 1.00 95.56 98 ARG A N 1
ATOM 755 C CA . ARG A 1 98 ? 9.157 -14.432 3.836 1.00 95.56 98 ARG A CA 1
ATOM 756 C C . ARG A 1 98 ? 8.637 -14.652 5.259 1.00 95.56 98 ARG A C 1
ATOM 758 O O . ARG A 1 98 ? 7.568 -14.163 5.611 1.00 95.56 98 ARG A O 1
ATOM 765 N N . GLN A 1 99 ? 9.408 -15.361 6.082 1.00 94.25 99 GLN A N 1
ATOM 766 C CA . GLN A 1 99 ? 9.119 -15.457 7.512 1.00 94.25 99 GLN A CA 1
ATOM 767 C C . GLN A 1 99 ? 9.305 -14.085 8.168 1.00 94.25 99 GLN A C 1
ATOM 769 O O . GLN A 1 99 ? 10.301 -13.399 7.925 1.00 94.25 99 GLN A O 1
ATOM 774 N N . ILE A 1 100 ? 8.319 -13.683 8.966 1.00 93.88 100 ILE A N 1
ATOM 775 C CA . ILE A 1 100 ? 8.315 -12.413 9.687 1.00 93.88 100 ILE A CA 1
ATOM 776 C C . ILE A 1 100 ? 8.366 -12.734 11.175 1.00 93.88 100 ILE A C 1
ATOM 778 O O . ILE A 1 100 ? 7.412 -13.285 11.724 1.00 93.88 100 ILE A O 1
ATOM 782 N N . ASP A 1 101 ? 9.468 -12.359 11.817 1.00 93.81 101 ASP A N 1
ATOM 783 C CA . ASP A 1 101 ? 9.580 -12.397 13.269 1.00 93.81 101 ASP A CA 1
ATOM 784 C C . ASP A 1 101 ? 8.796 -11.222 13.853 1.00 93.81 101 ASP A C 1
ATOM 786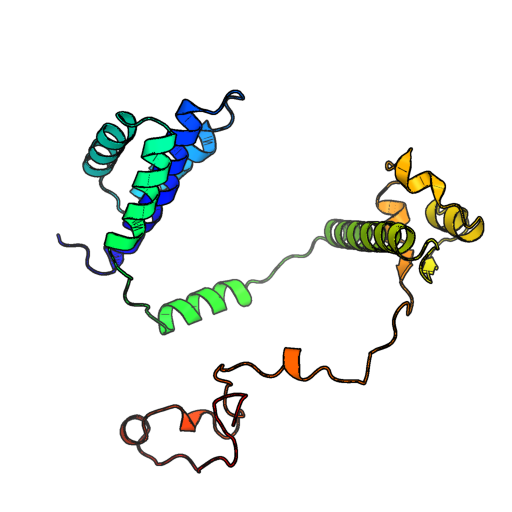 O O . ASP A 1 101 ? 9.073 -10.054 13.569 1.00 93.81 101 ASP A O 1
ATOM 790 N N . MET A 1 102 ? 7.772 -11.538 14.639 1.00 94.19 102 MET A N 1
ATOM 791 C CA . MET A 1 102 ? 6.875 -10.540 15.205 1.00 94.19 102 MET A CA 1
ATOM 792 C C . MET A 1 102 ? 7.300 -10.173 16.625 1.00 94.19 102 MET A C 1
ATOM 794 O O . MET A 1 102 ? 7.302 -11.017 17.518 1.00 94.19 102 MET A O 1
ATOM 798 N N . ASP A 1 103 ? 7.585 -8.892 16.856 1.00 95.62 103 ASP A N 1
ATOM 799 C CA . ASP A 1 103 ? 7.734 -8.359 18.209 1.00 95.62 103 ASP A CA 1
ATOM 800 C C . ASP A 1 103 ? 6.349 -8.079 18.811 1.00 95.62 103 ASP A C 1
ATOM 802 O O . ASP A 1 103 ? 5.616 -7.186 18.370 1.00 95.62 103 ASP A O 1
ATOM 806 N N . HIS A 1 104 ? 5.994 -8.837 19.848 1.00 94.38 104 HIS A N 1
ATOM 807 C CA . HIS A 1 104 ? 4.727 -8.689 20.561 1.00 94.38 104 HIS A CA 1
ATOM 808 C C . HIS A 1 104 ? 4.510 -7.285 21.139 1.00 94.38 104 HIS A C 1
ATOM 810 O O . HIS A 1 104 ? 3.370 -6.819 21.175 1.00 94.38 104 HIS A O 1
ATOM 816 N N . ASN A 1 105 ? 5.568 -6.583 21.556 1.00 94.50 105 ASN A N 1
ATOM 817 C CA . ASN A 1 105 ? 5.442 -5.215 22.054 1.00 94.50 105 ASN A CA 1
ATOM 818 C C . ASN A 1 105 ? 5.057 -4.257 20.930 1.00 94.50 105 ASN A C 1
ATOM 820 O O . ASN A 1 105 ? 4.166 -3.428 21.109 1.00 94.50 105 ASN A O 1
ATOM 824 N N . VAL A 1 106 ? 5.675 -4.405 19.758 1.00 93.62 106 VAL A N 1
ATOM 825 C CA . VAL A 1 106 ? 5.342 -3.595 18.581 1.00 93.62 106 VAL A CA 1
ATOM 826 C C . VAL A 1 106 ? 3.910 -3.872 18.129 1.00 93.62 106 VAL A C 1
ATOM 828 O O . VAL A 1 106 ? 3.152 -2.927 17.923 1.00 93.62 106 VAL A O 1
ATOM 831 N N . LEU A 1 107 ? 3.494 -5.142 18.053 1.00 95.19 107 LEU A N 1
ATOM 832 C CA . LEU A 1 107 ? 2.113 -5.504 17.707 1.00 95.19 107 LEU A CA 1
ATOM 833 C C . LEU A 1 107 ? 1.093 -4.889 18.671 1.00 95.19 107 LEU A C 1
ATOM 835 O O . LEU A 1 107 ? 0.079 -4.339 18.239 1.00 95.19 107 LEU A O 1
ATOM 839 N N . ARG A 1 108 ? 1.383 -4.931 19.976 1.00 95.12 108 ARG A N 1
ATOM 840 C CA . ARG A 1 108 ? 0.549 -4.318 21.014 1.00 95.12 108 ARG A CA 1
ATOM 841 C C . ARG A 1 108 ? 0.408 -2.806 20.812 1.00 95.12 108 ARG A C 1
ATOM 843 O O . ARG A 1 108 ? -0.691 -2.276 20.957 1.00 95.12 108 ARG A O 1
ATOM 850 N N . LEU A 1 109 ? 1.492 -2.117 20.450 1.00 93.38 109 LEU A N 1
ATOM 851 C CA . LEU A 1 109 ? 1.472 -0.679 20.169 1.00 93.38 109 LEU A CA 1
ATOM 852 C C . LEU A 1 109 ? 0.734 -0.344 18.865 1.00 93.38 109 LEU A C 1
ATOM 854 O O . LEU A 1 109 ? -0.006 0.636 18.829 1.00 93.38 109 LEU A O 1
ATOM 858 N N . ILE A 1 110 ? 0.871 -1.163 17.817 1.00 95.44 110 ILE A N 1
ATOM 859 C CA . ILE A 1 110 ? 0.107 -1.004 16.567 1.00 95.44 110 ILE A CA 1
ATOM 860 C C . ILE A 1 110 ? -1.393 -1.121 16.848 1.00 95.44 110 ILE A C 1
ATOM 862 O O . ILE A 1 110 ? -2.170 -0.266 16.422 1.00 95.44 110 ILE A O 1
ATOM 866 N N . TYR A 1 111 ? -1.795 -2.141 17.609 1.00 96.00 111 TYR A N 1
ATOM 867 C CA . TYR A 1 111 ? -3.182 -2.316 18.029 1.00 96.00 111 TYR A CA 1
ATOM 868 C C . TYR A 1 111 ? -3.685 -1.114 18.841 1.00 96.00 111 TYR A C 1
ATOM 870 O O . TYR A 1 111 ? -4.740 -0.561 18.536 1.00 96.00 111 TYR A O 1
ATOM 878 N N . ALA A 1 112 ? -2.904 -0.654 19.821 1.00 94.62 112 ALA A N 1
ATOM 879 C CA . ALA A 1 112 ? -3.227 0.526 20.617 1.00 94.62 112 ALA A CA 1
ATOM 880 C C . ALA A 1 112 ? -3.450 1.780 19.754 1.00 94.62 112 ALA A C 1
ATOM 882 O O . ALA A 1 112 ? -4.421 2.509 19.963 1.00 94.62 112 ALA A O 1
ATOM 883 N N . CYS A 1 113 ? -2.588 2.017 18.760 1.00 94.31 113 CYS A N 1
ATOM 884 C CA . CYS A 1 113 ? -2.751 3.107 17.801 1.00 94.31 113 CYS A CA 1
ATOM 885 C C . CYS A 1 113 ? -4.053 2.968 17.004 1.00 94.31 113 CYS A C 1
ATOM 887 O O . CYS A 1 113 ? -4.804 3.936 16.903 1.00 94.31 113 CYS A O 1
ATOM 889 N N . LEU A 1 114 ? -4.354 1.771 16.491 1.00 96.25 114 LEU A N 1
ATOM 890 C CA . LEU A 1 114 ? -5.583 1.514 15.738 1.00 96.25 114 LEU A CA 1
ATOM 891 C C . LEU A 1 114 ? -6.834 1.800 16.579 1.00 96.25 114 LEU A C 1
ATOM 893 O O . LEU A 1 114 ? -7.723 2.522 16.132 1.00 96.25 114 LEU A O 1
ATOM 897 N N . VAL A 1 115 ? -6.897 1.275 17.807 1.00 95.44 115 VAL A N 1
ATOM 898 C CA . VAL A 1 115 ? -8.046 1.476 18.704 1.00 95.44 115 VAL A CA 1
ATOM 899 C C . VAL A 1 115 ? -8.195 2.942 19.097 1.00 95.44 115 VAL A C 1
ATOM 901 O O . VAL A 1 115 ? -9.316 3.454 19.126 1.00 95.44 115 VAL A O 1
ATOM 904 N N . ARG A 1 116 ? -7.084 3.638 19.363 1.00 93.00 116 ARG A N 1
ATOM 905 C CA . ARG A 1 116 ? -7.088 5.074 19.658 1.00 93.00 116 ARG A CA 1
ATOM 906 C C . ARG A 1 116 ? -7.672 5.875 18.497 1.00 93.00 116 ARG A C 1
ATOM 908 O O . ARG A 1 116 ? -8.595 6.657 18.716 1.00 93.00 116 ARG A O 1
ATOM 915 N N . GLU A 1 117 ? -7.160 5.676 17.285 1.00 93.00 117 GLU A N 1
ATOM 916 C CA . GLU A 1 117 ? -7.631 6.397 16.097 1.00 93.00 117 GLU A CA 1
ATOM 917 C C . GLU A 1 117 ? -9.092 6.070 15.780 1.00 93.00 117 GLU A C 1
ATOM 919 O O . GLU A 1 117 ? -9.874 6.972 15.476 1.00 93.00 117 GLU A O 1
ATOM 924 N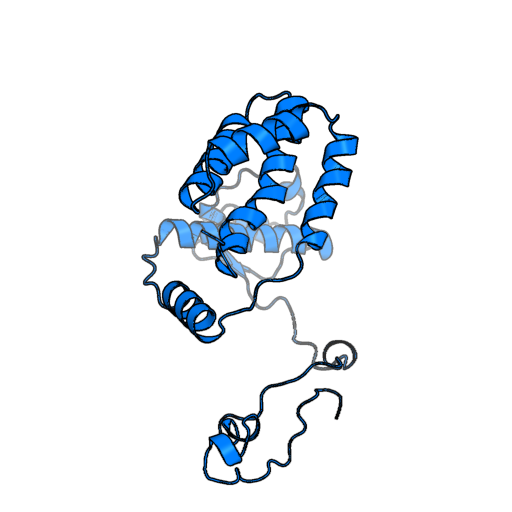 N . PHE A 1 118 ? -9.497 4.805 15.928 1.00 95.31 118 PHE A N 1
ATOM 925 C CA . PHE A 1 118 ? -10.895 4.408 15.799 1.00 95.31 118 PHE A CA 1
ATOM 926 C C . PHE A 1 118 ? -11.788 5.164 16.791 1.00 95.31 118 PHE A C 1
ATOM 928 O O . PHE A 1 118 ? -12.738 5.821 16.376 1.00 95.31 118 PHE A O 1
ATOM 935 N N . CYS A 1 119 ? -11.465 5.131 18.089 1.00 93.25 119 CYS A N 1
ATOM 936 C CA . CYS A 1 119 ? -12.265 5.791 19.123 1.00 93.25 119 CYS A CA 1
ATOM 937 C C . CYS A 1 119 ? -12.348 7.307 18.915 1.00 93.25 119 CYS A C 1
ATOM 939 O O . CYS A 1 119 ? -13.429 7.881 19.033 1.00 93.25 119 CYS A O 1
ATOM 941 N N . ILE A 1 120 ? -11.221 7.955 18.599 1.00 90.62 120 ILE A N 1
ATOM 942 C CA . ILE A 1 120 ? -11.168 9.404 18.374 1.00 90.62 120 ILE A CA 1
ATOM 943 C C . ILE A 1 120 ? -12.062 9.797 17.197 1.00 90.62 120 ILE A C 1
ATOM 945 O O . ILE A 1 120 ? -12.864 10.723 17.322 1.00 90.62 120 ILE A O 1
ATOM 949 N N . ASN A 1 121 ? -11.954 9.098 16.066 1.00 92.56 121 ASN A N 1
ATOM 950 C CA . ASN A 1 121 ? -12.754 9.420 14.887 1.00 92.56 121 ASN A CA 1
ATOM 951 C C . ASN A 1 121 ? -14.230 9.056 15.076 1.00 92.56 121 ASN A C 1
ATOM 953 O O . ASN A 1 121 ? -15.091 9.839 14.686 1.00 92.56 121 ASN A O 1
ATOM 957 N N . TYR A 1 122 ? -14.533 7.945 15.752 1.00 94.69 122 TYR A N 1
ATOM 958 C CA . TYR A 1 122 ? -15.907 7.581 16.100 1.00 94.69 122 TYR A CA 1
ATOM 959 C C . TYR A 1 122 ? -16.567 8.661 16.963 1.00 94.69 122 TYR A C 1
ATOM 961 O O . TYR A 1 122 ? -17.676 9.085 16.669 1.00 94.69 122 TYR A O 1
ATOM 969 N N . ILE A 1 123 ? -15.870 9.183 17.978 1.00 92.50 123 ILE A N 1
ATOM 970 C CA . ILE A 1 123 ? -16.389 10.273 18.817 1.00 92.50 123 ILE A CA 1
ATOM 971 C C . ILE A 1 123 ? -16.593 11.558 18.008 1.00 92.50 123 ILE A C 1
ATOM 973 O O . ILE A 1 123 ? -17.589 12.246 18.218 1.00 92.50 123 ILE A O 1
ATOM 977 N N . ARG A 1 124 ? -15.681 11.883 17.083 1.00 90.38 124 ARG A N 1
ATOM 978 C CA . ARG A 1 124 ? -15.814 13.059 16.206 1.00 90.38 124 ARG A CA 1
ATOM 979 C C . ARG A 1 124 ? -17.025 12.971 15.274 1.00 90.38 124 ARG A C 1
ATOM 981 O O . ARG A 1 124 ? -17.653 13.996 15.040 1.00 90.38 124 ARG A O 1
ATOM 988 N N . LEU A 1 125 ? -17.325 11.785 14.744 1.00 93.12 125 LEU A N 1
ATOM 989 C CA . LEU A 1 125 ? -18.420 11.570 13.791 1.00 93.12 125 LEU A CA 1
ATOM 990 C C . LEU A 1 125 ? -19.771 11.352 14.487 1.00 93.12 125 LEU A C 1
ATOM 992 O O . LEU A 1 125 ? -20.759 11.978 14.123 1.00 93.12 125 LEU A O 1
ATOM 996 N N . GLU A 1 126 ? -19.805 10.502 15.512 1.00 93.81 126 GLU A N 1
ATOM 997 C CA . GLU A 1 126 ? -21.036 10.044 16.172 1.00 93.81 126 GLU A CA 1
ATOM 998 C C . GLU A 1 126 ? -21.357 10.816 17.462 1.00 93.81 126 GLU A C 1
ATOM 1000 O O . GLU A 1 126 ? -22.401 10.604 18.080 1.00 93.81 126 GLU A O 1
ATOM 1005 N N . GLY A 1 127 ? -20.445 11.672 17.939 1.00 92.50 127 GLY A N 1
ATOM 1006 C CA . GLY A 1 127 ? -20.632 12.460 19.163 1.00 92.50 127 GLY A CA 1
ATOM 1007 C C . GLY A 1 127 ? -20.700 11.628 20.450 1.00 92.50 127 GLY A C 1
ATOM 1008 O O . GLY A 1 127 ? -21.158 12.116 21.483 1.00 92.50 127 GLY A O 1
ATOM 1009 N N . ARG A 1 128 ? -20.274 10.360 20.414 1.00 93.56 128 ARG A N 1
ATOM 1010 C CA . ARG A 1 128 ? -20.307 9.435 21.557 1.00 93.56 128 ARG A CA 1
ATOM 1011 C C . ARG A 1 128 ? -19.166 8.432 21.499 1.00 93.56 128 ARG A C 1
ATOM 1013 O O . ARG A 1 128 ? -18.588 8.195 20.445 1.00 93.56 128 ARG A O 1
ATOM 1020 N N . TRP A 1 129 ? -18.877 7.796 22.629 1.00 95.12 129 TRP A N 1
ATOM 1021 C CA . TRP A 1 129 ? -17.948 6.670 22.649 1.00 95.12 129 TRP A CA 1
ATOM 1022 C C . TRP A 1 129 ? -18.498 5.477 21.844 1.00 95.12 129 TRP A C 1
ATOM 1024 O O . TRP A 1 129 ? -19.710 5.219 21.891 1.00 95.12 129 TRP A O 1
ATOM 1034 N N . PRO A 1 130 ? -17.628 4.725 21.144 1.00 96.69 130 PRO A N 1
ATOM 1035 C CA . PRO A 1 130 ? -17.990 3.404 20.650 1.00 96.69 130 PRO A CA 1
ATOM 1036 C C . PRO A 1 130 ? -18.257 2.446 21.819 1.00 96.69 130 PRO A C 1
ATOM 1038 O O . PRO A 1 130 ? -17.854 2.700 22.950 1.00 96.69 130 PRO A O 1
ATOM 1041 N N . LEU A 1 131 ? -18.916 1.322 21.557 1.00 96.81 131 LEU A N 1
ATOM 1042 C CA . LEU A 1 131 ? -19.045 0.220 22.504 1.00 96.81 131 LEU A CA 1
ATOM 1043 C C . LEU A 1 131 ? -17.677 -0.432 22.715 1.00 96.81 131 LEU A C 1
ATOM 1045 O O . LEU A 1 131 ? -17.072 -0.931 21.761 1.00 96.81 131 LEU A O 1
ATOM 1049 N N . LEU A 1 132 ? -17.208 -0.414 23.963 1.00 96.81 132 LEU A N 1
ATOM 1050 C CA . LEU A 1 132 ? -15.880 -0.872 24.370 1.00 96.81 132 LEU A CA 1
ATOM 1051 C C . LEU A 1 132 ? -15.954 -1.826 25.569 1.00 96.81 132 LEU A C 1
ATOM 1053 O O . LEU A 1 132 ? -16.870 -1.743 26.389 1.00 96.81 132 LEU A O 1
ATOM 1057 N N . THR A 1 133 ? -14.940 -2.678 25.698 1.00 96.50 133 THR A N 1
ATOM 1058 C CA . THR A 1 133 ? -14.613 -3.429 26.918 1.00 96.50 133 THR A CA 1
ATOM 1059 C C . THR A 1 133 ? -13.123 -3.289 27.252 1.00 96.50 133 THR A C 1
ATOM 1061 O O . THR A 1 133 ? -12.336 -2.838 26.418 1.00 96.50 133 THR A O 1
ATOM 1064 N N . PHE A 1 134 ? -12.729 -3.626 28.481 1.00 95.56 134 PHE A N 1
ATOM 1065 C CA . PHE A 1 134 ? -11.403 -3.329 29.032 1.00 95.56 134 PHE A CA 1
ATOM 1066 C C . PHE A 1 134 ? -10.875 -4.506 29.854 1.00 95.56 134 PHE A C 1
ATOM 1068 O O . PHE A 1 134 ? -11.643 -5.115 30.595 1.00 95.56 134 PHE A O 1
ATOM 1075 N N . THR A 1 135 ? -9.568 -4.786 29.790 1.00 92.69 135 THR A N 1
ATOM 1076 C CA . THR A 1 135 ? -8.952 -5.804 30.668 1.00 92.69 135 THR A CA 1
ATOM 1077 C C . THR A 1 135 ? -8.915 -5.351 32.127 1.00 92.69 135 THR A C 1
ATOM 1079 O O . THR A 1 135 ? -9.248 -6.129 33.012 1.00 92.69 135 THR A O 1
ATOM 1082 N N . ASN A 1 136 ? -8.521 -4.095 32.382 1.00 88.75 136 ASN A N 1
ATOM 1083 C CA . ASN A 1 136 ? -8.330 -3.545 33.731 1.00 88.75 136 ASN A CA 1
ATOM 1084 C C . ASN A 1 136 ? -9.055 -2.195 33.879 1.00 88.75 136 ASN A C 1
ATOM 1086 O O . ASN A 1 136 ? -8.414 -1.142 33.824 1.00 88.75 136 ASN A O 1
ATOM 1090 N N . PRO A 1 137 ? -10.391 -2.188 34.020 1.00 87.44 137 PRO A N 1
ATOM 1091 C CA . PRO A 1 137 ? -11.174 -0.953 34.005 1.00 87.44 137 PRO A CA 1
ATOM 1092 C C . PRO A 1 137 ? -10.839 0.010 35.156 1.00 87.44 137 PRO A C 1
ATOM 1094 O O . PRO A 1 137 ? -10.936 1.222 34.974 1.00 87.44 137 PRO A O 1
ATOM 1097 N N . ASP A 1 138 ? -10.399 -0.498 36.309 1.00 87.38 138 ASP A N 1
ATOM 1098 C CA . ASP A 1 138 ? -10.173 0.331 37.501 1.00 87.38 138 ASP A CA 1
ATOM 1099 C C . ASP A 1 138 ? -8.910 1.203 37.391 1.00 87.38 138 ASP A C 1
ATOM 1101 O O . ASP A 1 138 ? -8.909 2.373 37.785 1.00 87.38 138 ASP A O 1
ATOM 1105 N N . SER A 1 139 ? -7.835 0.662 36.812 1.00 87.38 139 SER A N 1
ATOM 1106 C CA . SER A 1 139 ? -6.544 1.351 36.679 1.00 87.38 139 SER A CA 1
ATOM 1107 C C . SER A 1 139 ? -6.369 2.087 35.350 1.00 87.38 139 SER A C 1
ATOM 1109 O O . SER A 1 139 ? -5.465 2.908 35.224 1.00 87.38 139 SER A O 1
ATOM 1111 N N . ASN A 1 140 ? -7.196 1.788 34.348 1.00 89.75 140 ASN A N 1
ATOM 1112 C CA . ASN A 1 140 ? -7.035 2.306 32.994 1.00 89.75 140 ASN A CA 1
ATOM 1113 C C . ASN A 1 140 ? -7.692 3.686 32.832 1.00 89.75 140 ASN A C 1
ATOM 1115 O O . ASN A 1 140 ? -8.904 3.847 33.007 1.00 89.75 140 ASN A O 1
ATOM 1119 N N . ARG A 1 141 ? -6.907 4.693 32.429 1.00 89.12 141 ARG A N 1
ATOM 1120 C CA . ARG A 1 141 ? -7.411 6.067 32.255 1.00 89.12 141 ARG A CA 1
ATOM 1121 C C . ARG A 1 141 ? -8.512 6.162 31.196 1.00 89.12 141 ARG A C 1
ATOM 1123 O O . ARG A 1 141 ? -9.459 6.926 31.377 1.00 89.12 141 ARG A O 1
ATOM 1130 N N . ILE A 1 142 ? -8.423 5.397 30.108 1.00 91.38 142 ILE A N 1
ATOM 1131 C CA . ILE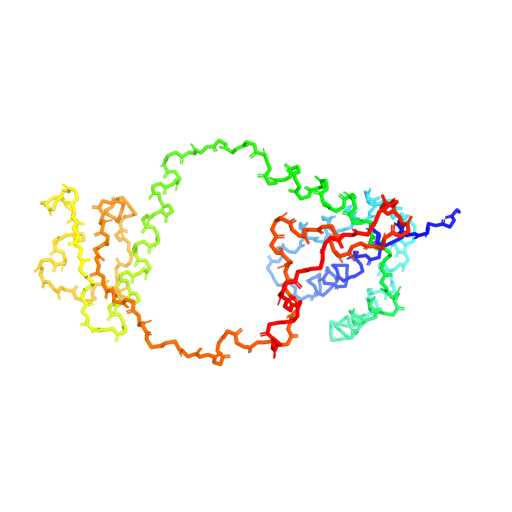 A 1 142 ? -9.440 5.390 29.047 1.00 91.38 142 ILE A CA 1
ATOM 1132 C C . ILE A 1 142 ? -10.746 4.779 29.548 1.00 91.38 142 ILE A C 1
ATOM 1134 O O . ILE A 1 142 ? -11.807 5.338 29.280 1.00 91.38 142 ILE A O 1
ATOM 1138 N N . ALA A 1 143 ? -10.684 3.708 30.341 1.00 92.94 143 ALA A N 1
ATOM 1139 C CA . ALA A 1 143 ? -11.873 3.128 30.964 1.00 92.94 143 ALA A CA 1
ATOM 1140 C C . ALA A 1 143 ? -12.589 4.141 31.873 1.00 92.94 143 ALA A C 1
ATOM 1142 O O . ALA A 1 143 ? -13.807 4.307 31.794 1.00 92.94 143 ALA A O 1
ATOM 1143 N N . GLN A 1 144 ? -11.835 4.902 32.671 1.00 90.94 144 GLN A N 1
ATOM 1144 C CA . GLN A 1 144 ? -12.397 5.957 33.521 1.00 90.94 144 GLN A CA 1
ATOM 1145 C C . GLN A 1 144 ? -13.064 7.075 32.701 1.00 90.94 144 GLN A C 1
ATOM 1147 O O . GLN A 1 144 ? -14.150 7.542 33.053 1.00 90.94 144 GLN A O 1
ATOM 1152 N N . LEU A 1 145 ? -12.440 7.501 31.596 1.00 90.88 145 LEU A N 1
ATOM 1153 C CA . LEU A 1 145 ? -13.009 8.502 30.685 1.00 90.88 145 LEU A CA 1
ATOM 1154 C C . LEU A 1 145 ? -14.278 7.990 29.989 1.00 90.88 145 LEU A C 1
ATOM 1156 O O . LEU A 1 145 ? -15.252 8.738 29.866 1.00 90.88 145 LEU A O 1
ATOM 1160 N N . TYR A 1 146 ? -14.278 6.719 29.588 1.00 93.00 146 TYR A N 1
ATOM 1161 C CA . TYR A 1 146 ? -15.411 6.036 28.974 1.00 93.00 146 TYR A CA 1
ATOM 1162 C C . TYR A 1 146 ? -16.618 5.979 29.919 1.00 93.00 146 TYR A C 1
ATOM 1164 O O . TYR A 1 146 ? -17.707 6.425 29.554 1.00 93.00 146 TYR A O 1
ATOM 1172 N N . VAL A 1 147 ? -16.422 5.536 31.168 1.00 92.50 147 VAL A N 1
ATOM 1173 C CA . VAL A 1 147 ? -17.485 5.469 32.191 1.00 92.50 147 VAL A CA 1
ATOM 1174 C C . VAL A 1 147 ? -18.077 6.852 32.480 1.00 92.50 147 VAL A C 1
ATOM 1176 O O . VAL A 1 147 ? -19.292 6.994 32.611 1.00 92.50 147 VAL A O 1
ATOM 1179 N N . ARG A 1 148 ? -17.239 7.896 32.515 1.00 91.38 148 ARG A N 1
ATOM 1180 C CA . ARG A 1 148 ? -17.672 9.293 32.707 1.00 91.38 148 ARG A CA 1
ATOM 1181 C C . ARG A 1 148 ? -18.309 9.921 31.464 1.00 91.38 148 ARG A C 1
ATOM 1183 O O . ARG A 1 148 ? -18.752 11.064 31.538 1.00 91.38 148 ARG A O 1
ATOM 1190 N N . ARG A 1 149 ? -18.326 9.216 30.324 1.00 90.06 149 ARG A N 1
ATOM 1191 C CA . ARG A 1 149 ? -18.748 9.727 29.006 1.00 90.06 149 ARG A CA 1
ATOM 1192 C C . ARG A 1 149 ? -18.052 11.036 28.623 1.00 90.06 149 ARG A C 1
ATOM 1194 O O . ARG A 1 149 ? -18.633 11.902 27.978 1.00 90.06 149 ARG A O 1
ATOM 1201 N N . GLN A 1 150 ? -16.793 11.191 29.025 1.00 88.81 150 GLN A N 1
ATOM 1202 C CA . GLN A 1 150 ? -16.045 12.419 28.790 1.00 88.81 150 GLN A CA 1
ATOM 1203 C C . GLN A 1 150 ? -15.515 12.436 27.352 1.00 88.81 150 GLN A C 1
ATOM 1205 O O . GLN A 1 150 ? -14.792 11.525 26.962 1.00 88.81 150 GLN A O 1
ATOM 1210 N N . LEU A 1 151 ? -15.847 13.471 26.573 1.00 84.88 151 LEU A N 1
ATOM 1211 C CA . LEU A 1 151 ? -15.440 13.598 25.159 1.00 84.88 151 LEU A CA 1
ATOM 1212 C C . LEU A 1 151 ? -14.350 14.665 24.950 1.00 84.88 151 LEU A C 1
ATOM 1214 O O . LEU A 1 151 ? -13.478 14.522 24.099 1.00 84.88 151 LEU A O 1
ATOM 1218 N N . ASN A 1 152 ? -14.328 15.691 25.806 1.00 74.25 152 ASN A N 1
ATOM 1219 C CA . ASN A 1 152 ? -13.489 16.892 25.663 1.00 74.25 152 ASN A CA 1
ATOM 1220 C C . ASN A 1 152 ? -11.973 16.650 25.844 1.00 74.25 152 ASN A C 1
ATOM 1222 O O . ASN A 1 152 ? -11.175 17.576 25.704 1.00 74.25 152 ASN A O 1
ATOM 1226 N N . TRP A 1 153 ? -11.552 15.437 26.221 1.00 69.94 153 TRP A N 1
ATOM 1227 C CA . TRP A 1 153 ? -10.139 15.111 26.469 1.00 69.94 153 TRP A CA 1
ATOM 1228 C C . TRP A 1 153 ? -9.338 14.923 25.168 1.00 69.94 153 TRP A C 1
ATOM 1230 O O . TRP A 1 153 ? -8.121 15.110 25.174 1.00 69.94 153 TRP A O 1
ATOM 1240 N N . ILE A 1 154 ? -10.021 14.615 24.059 1.00 64.56 154 ILE A N 1
ATOM 1241 C CA . ILE A 1 154 ? -9.430 14.351 22.736 1.00 64.56 154 ILE A CA 1
ATOM 1242 C C . ILE A 1 154 ? -8.645 15.561 22.209 1.00 64.56 154 ILE A C 1
ATOM 1244 O O . ILE A 1 154 ? -7.641 15.397 21.522 1.00 64.56 154 ILE A O 1
ATOM 1248 N N . GLU A 1 155 ? -9.075 16.776 22.551 1.00 57.25 155 GLU A N 1
ATOM 1249 C CA . GLU A 1 155 ? -8.534 18.015 21.982 1.00 57.25 155 GLU A CA 1
ATOM 1250 C C . GLU A 1 155 ? -7.361 18.602 22.773 1.00 57.25 155 GLU A C 1
ATOM 1252 O O . GLU A 1 155 ? -6.565 19.356 22.220 1.00 57.25 155 GLU A O 1
ATOM 1257 N N . ARG A 1 156 ? -7.246 18.291 24.072 1.00 56.88 156 ARG A N 1
ATOM 1258 C CA . ARG A 1 156 ? -6.357 19.040 24.980 1.00 56.88 156 ARG A CA 1
ATOM 1259 C C . ARG A 1 156 ? -5.103 18.298 25.410 1.00 56.88 156 ARG A C 1
ATOM 1261 O O . ARG A 1 156 ? -4.113 18.943 25.732 1.00 56.88 156 ARG A O 1
ATOM 1268 N N . ASP A 1 157 ? -5.141 16.970 25.461 1.00 56.62 157 ASP A N 1
ATOM 1269 C CA . ASP A 1 157 ? -4.181 16.232 26.285 1.00 56.62 157 ASP A CA 1
ATOM 1270 C C . ASP A 1 157 ? -3.836 14.867 25.687 1.00 56.62 157 ASP A C 1
ATOM 1272 O O . ASP A 1 157 ? -3.743 13.882 26.411 1.00 56.62 157 ASP A O 1
ATOM 1276 N N . GLY A 1 158 ? -3.669 14.792 24.356 1.00 52.94 158 GLY A N 1
ATOM 1277 C CA . GLY A 1 158 ? -3.442 13.573 23.552 1.00 52.94 158 GLY A CA 1
ATOM 1278 C C . GLY A 1 158 ? -2.229 12.694 23.922 1.00 52.94 158 GLY A C 1
ATOM 1279 O O . GLY A 1 158 ? -1.779 11.905 23.099 1.00 52.94 158 GLY A O 1
ATOM 1280 N N . LYS A 1 159 ? -1.711 12.827 25.143 1.00 58.94 159 LYS A N 1
ATOM 1281 C CA . LYS A 1 159 ? -0.609 12.128 25.800 1.00 58.94 159 LYS A CA 1
ATOM 1282 C C . LYS A 1 159 ? -1.064 10.974 26.700 1.00 58.94 159 LYS A C 1
ATOM 1284 O O . LYS A 1 159 ? -0.313 10.576 27.587 1.00 58.94 159 LYS A O 1
ATOM 1289 N N . THR A 1 160 ? -2.281 10.443 26.552 1.00 64.19 160 THR A N 1
ATOM 1290 C CA . THR A 1 160 ? -2.561 9.156 27.211 1.00 64.19 160 THR A CA 1
ATOM 1291 C C . THR A 1 160 ? -1.650 8.104 26.586 1.00 64.19 160 THR A C 1
ATOM 1293 O O . THR A 1 160 ? -1.568 8.025 25.359 1.00 64.19 160 THR A O 1
ATOM 1296 N N . GLY A 1 161 ? -0.921 7.359 27.418 1.00 78.75 161 GLY A N 1
ATOM 1297 C CA . GLY A 1 161 ? 0.043 6.372 26.944 1.00 78.75 161 GLY A CA 1
ATOM 1298 C C . GLY A 1 161 ? -0.636 5.318 26.075 1.00 78.75 161 GLY A C 1
ATOM 1299 O O . GLY A 1 161 ? -1.777 4.929 26.329 1.00 78.75 161 GLY A O 1
ATOM 1300 N N . LEU A 1 162 ? 0.068 4.831 25.051 1.00 88.19 162 LEU A N 1
ATOM 1301 C CA . LEU A 1 162 ? -0.422 3.733 24.208 1.00 88.19 162 LEU A CA 1
ATOM 1302 C C . LEU A 1 162 ? -0.691 2.456 25.021 1.00 88.19 162 LEU A C 1
ATOM 1304 O O . LEU A 1 162 ? -1.477 1.613 24.603 1.00 88.19 162 LEU A O 1
ATOM 1308 N N . ASP A 1 163 ? -0.105 2.335 26.211 1.00 90.31 163 ASP A N 1
ATOM 1309 C CA . ASP A 1 163 ? -0.341 1.216 27.120 1.00 90.31 163 ASP A CA 1
ATOM 1310 C C . ASP A 1 163 ? -1.780 1.127 27.632 1.00 90.31 163 ASP A C 1
ATOM 1312 O O . ASP A 1 163 ? -2.299 0.018 27.766 1.00 90.31 163 ASP A O 1
ATOM 1316 N N . ASP A 1 164 ? -2.440 2.263 27.869 1.00 90.81 164 ASP A N 1
ATOM 1317 C CA . ASP A 1 164 ? -3.849 2.268 28.267 1.00 90.81 164 ASP A CA 1
ATOM 1318 C C . ASP A 1 164 ? -4.731 1.824 27.094 1.00 90.81 164 ASP A C 1
ATOM 1320 O O . ASP A 1 164 ? -5.645 1.020 27.269 1.00 90.81 164 ASP A O 1
ATOM 1324 N N . TRP A 1 165 ? -4.421 2.290 25.881 1.00 92.69 165 TRP A N 1
ATOM 1325 C CA . TRP A 1 165 ? -5.134 1.918 24.655 1.00 92.69 165 TRP A CA 1
ATOM 1326 C C . TRP A 1 165 ? -4.973 0.444 24.290 1.00 92.69 165 TRP A C 1
ATOM 1328 O O . TRP A 1 165 ? -5.910 -0.168 23.787 1.00 92.69 165 TRP A O 1
ATOM 1338 N N . ALA A 1 166 ? -3.815 -0.146 24.590 1.00 94.06 166 ALA A N 1
ATOM 1339 C CA . ALA A 1 166 ? -3.549 -1.562 24.356 1.00 94.06 166 ALA A CA 1
ATOM 1340 C C . ALA A 1 166 ? -4.484 -2.504 25.136 1.00 94.06 166 ALA A C 1
ATOM 1342 O O . ALA A 1 166 ? -4.579 -3.680 24.801 1.00 94.06 166 ALA A O 1
ATOM 1343 N N . GLN A 1 167 ? -5.147 -2.006 26.182 1.00 93.88 167 GLN A N 1
ATOM 1344 C CA . GLN A 1 167 ? -6.049 -2.782 27.040 1.00 93.88 167 GLN A CA 1
ATOM 1345 C C . GLN A 1 167 ? -7.532 -2.528 26.730 1.00 93.88 167 GLN A C 1
ATOM 1347 O O . GLN A 1 167 ? -8.402 -2.968 27.484 1.00 93.88 167 GLN A O 1
ATOM 1352 N N . VAL A 1 168 ? -7.820 -1.793 25.653 1.00 95.06 168 VAL A N 1
ATOM 1353 C CA . VAL A 1 168 ? -9.171 -1.469 25.187 1.00 95.06 168 VAL A CA 1
ATOM 1354 C C . VAL A 1 168 ? -9.546 -2.409 24.046 1.00 95.06 168 VAL A C 1
ATOM 1356 O O . VAL A 1 168 ? -8.773 -2.594 23.108 1.00 95.06 168 VAL A O 1
ATOM 1359 N N . PHE A 1 169 ? -10.752 -2.967 24.084 1.00 96.62 169 PHE A N 1
ATOM 1360 C CA . PHE A 1 169 ? -11.288 -3.827 23.031 1.00 96.62 169 PHE A CA 1
ATOM 1361 C C . PHE A 1 169 ? -12.579 -3.250 22.479 1.00 96.62 169 PHE A C 1
ATOM 1363 O O . PHE A 1 169 ? -13.518 -2.948 23.217 1.00 96.62 169 PHE A O 1
ATOM 1370 N N . VAL A 1 170 ? -12.614 -3.104 21.159 1.00 96.38 170 VAL A N 1
ATOM 1371 C CA . VAL A 1 170 ? -13.770 -2.586 20.435 1.00 96.38 170 VAL A CA 1
ATOM 1372 C C . VAL A 1 170 ? -14.796 -3.704 20.272 1.00 96.38 170 VAL A C 1
ATOM 1374 O O . VAL A 1 170 ? -14.475 -4.781 19.774 1.00 96.38 170 VAL A O 1
ATOM 1377 N N . LEU A 1 171 ? -16.031 -3.453 20.703 1.00 97.00 171 LEU A N 1
ATOM 1378 C CA . LEU A 1 171 ? -17.158 -4.365 20.505 1.00 97.00 171 LEU A CA 1
ATOM 1379 C C . LEU A 1 171 ? -17.868 -4.059 19.177 1.00 97.00 171 LEU A C 1
ATOM 1381 O O . LEU A 1 171 ? -17.448 -3.196 18.401 1.00 97.00 171 LEU A O 1
ATOM 1385 N N . LYS A 1 172 ? -18.968 -4.759 18.894 1.00 96.38 172 LYS A N 1
ATOM 1386 C CA . LYS A 1 172 ? -19.767 -4.523 17.689 1.00 96.38 172 LYS A CA 1
ATOM 1387 C C . LYS A 1 172 ? -20.342 -3.100 17.696 1.00 96.38 172 LYS A C 1
ATOM 1389 O O . LYS A 1 172 ? -21.240 -2.805 18.472 1.00 96.38 172 LYS A O 1
ATOM 1394 N N . ASN A 1 173 ? -19.816 -2.238 16.828 1.00 95.88 173 ASN A N 1
ATOM 1395 C CA . ASN A 1 173 ? -20.243 -0.841 16.670 1.00 95.88 173 ASN A CA 1
ATOM 1396 C C . ASN A 1 173 ? -20.994 -0.567 15.362 1.00 95.88 173 ASN A C 1
ATOM 1398 O O . ASN A 1 173 ? -21.566 0.511 15.216 1.00 95.88 173 ASN A O 1
ATOM 1402 N N . PHE A 1 174 ? -20.978 -1.530 14.440 1.00 94.25 174 PHE A N 1
ATOM 1403 C CA . PHE A 1 174 ? -21.610 -1.445 13.131 1.00 94.25 174 PHE A CA 1
ATOM 1404 C C . PHE A 1 174 ? -22.381 -2.728 12.845 1.00 94.25 174 PHE A C 1
ATOM 1406 O O . PHE A 1 174 ? -22.008 -3.814 13.307 1.00 94.25 174 PHE A O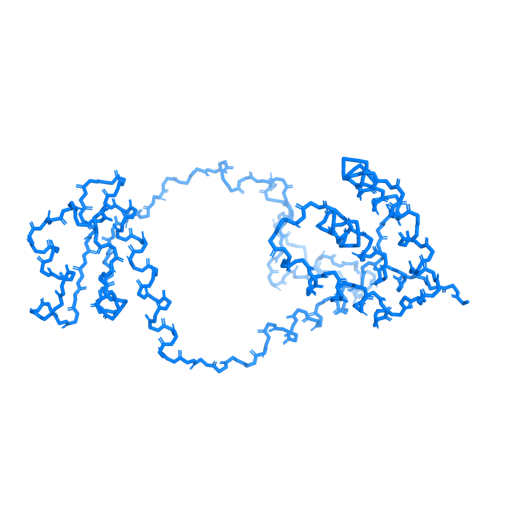 1
ATOM 1413 N N . ASP A 1 175 ? -23.433 -2.581 12.056 1.00 91.94 175 ASP A N 1
ATOM 1414 C CA . ASP A 1 175 ? -24.140 -3.680 11.423 1.00 91.94 175 ASP A CA 1
ATOM 1415 C C . ASP A 1 175 ? -23.719 -3.772 9.962 1.00 91.94 175 ASP A C 1
ATOM 1417 O O . ASP A 1 175 ? -23.373 -2.772 9.332 1.00 91.94 175 ASP A O 1
ATOM 1421 N N . PHE A 1 176 ? -23.708 -4.994 9.441 1.00 87.88 176 PHE A N 1
ATOM 1422 C CA . PHE A 1 176 ? -23.492 -5.203 8.021 1.00 87.88 176 PHE A CA 1
ATOM 1423 C C . PHE A 1 176 ? -24.737 -4.733 7.269 1.00 87.88 176 PHE A C 1
ATOM 1425 O O . PHE A 1 176 ? -25.849 -5.139 7.614 1.00 87.88 176 PHE A O 1
ATOM 1432 N N . ASP A 1 177 ? -24.548 -3.890 6.259 1.00 84.56 177 ASP A N 1
ATOM 1433 C CA . ASP A 1 177 ? -25.636 -3.508 5.370 1.00 84.56 177 ASP A CA 1
ATOM 1434 C C . ASP A 1 177 ? -25.874 -4.628 4.351 1.00 84.56 177 ASP A C 1
ATOM 1436 O O . ASP A 1 177 ? -25.016 -4.937 3.525 1.00 84.56 177 ASP A O 1
ATOM 1440 N N . TYR A 1 178 ? -27.038 -5.271 4.437 1.00 81.75 178 TYR A N 1
ATOM 1441 C CA . TYR A 1 178 ? -27.437 -6.333 3.512 1.00 81.75 178 TYR A CA 1
ATOM 1442 C C . TYR A 1 178 ? -28.029 -5.785 2.203 1.00 81.75 178 TYR A C 1
ATOM 1444 O O . TYR A 1 178 ? -28.276 -6.562 1.279 1.00 81.75 178 TYR A O 1
ATOM 1452 N N . CYS A 1 179 ? -28.261 -4.473 2.104 1.00 81.62 179 CYS A N 1
ATOM 1453 C CA . CYS A 1 179 ? -28.704 -3.826 0.875 1.00 81.62 179 CYS A CA 1
ATOM 1454 C C . CYS A 1 179 ? -27.486 -3.544 -0.012 1.00 81.62 179 CYS A C 1
ATOM 1456 O O . CYS A 1 179 ? -26.863 -2.490 0.070 1.00 81.62 179 CYS A O 1
ATOM 1458 N N . LEU A 1 180 ? -27.134 -4.509 -0.862 1.00 75.56 180 LEU A N 1
ATOM 1459 C CA . LEU A 1 180 ? -26.014 -4.378 -1.793 1.00 75.56 180 LEU A CA 1
ATOM 1460 C C . LEU A 1 180 ? -26.274 -3.256 -2.806 1.00 75.56 180 LEU A C 1
ATOM 1462 O O . LEU A 1 180 ? -27.137 -3.366 -3.677 1.00 75.56 180 LEU A O 1
ATOM 1466 N N . ASP A 1 181 ? -25.477 -2.196 -2.722 1.00 84.56 181 ASP A N 1
ATOM 1467 C CA . ASP A 1 181 ? -25.326 -1.234 -3.805 1.00 84.56 181 ASP A CA 1
ATOM 1468 C C . ASP A 1 181 ? -24.488 -1.871 -4.923 1.00 84.56 181 ASP A C 1
ATOM 1470 O O . ASP A 1 181 ? -23.254 -1.871 -4.898 1.00 84.56 181 ASP A O 1
ATOM 1474 N N . TYR A 1 182 ? -25.173 -2.446 -5.913 1.00 84.56 182 TYR A N 1
ATOM 1475 C CA . TYR A 1 182 ? -24.533 -3.118 -7.043 1.00 84.56 182 TYR A CA 1
ATOM 1476 C C . TYR A 1 182 ? -23.623 -2.195 -7.860 1.00 84.56 182 TYR A C 1
ATOM 1478 O O . TYR A 1 182 ? -22.731 -2.698 -8.536 1.00 84.56 182 TYR A O 1
ATOM 1486 N N . THR A 1 183 ? -23.771 -0.868 -7.774 1.00 86.94 183 THR A N 1
ATOM 1487 C CA . THR A 1 183 ? -22.870 0.060 -8.479 1.00 86.94 183 THR A CA 1
ATOM 1488 C C . THR A 1 183 ? -21.430 -0.016 -7.971 1.00 86.94 183 THR A C 1
ATOM 1490 O O . THR A 1 183 ? -20.506 0.303 -8.710 1.00 86.94 183 THR A O 1
ATOM 1493 N N . GLN A 1 184 ? -21.220 -0.492 -6.739 1.00 83.06 184 GLN A N 1
ATOM 1494 C CA . GLN A 1 184 ? -19.886 -0.693 -6.166 1.00 83.06 184 GLN A CA 1
ATOM 1495 C C . GLN A 1 184 ? -19.223 -1.992 -6.639 1.00 83.06 184 GLN A C 1
ATOM 1497 O O . GLN A 1 184 ? -18.012 -2.151 -6.495 1.00 83.06 184 GLN A O 1
ATOM 1502 N N . ILE A 1 185 ? -20.015 -2.934 -7.157 1.00 84.81 185 ILE A N 1
ATOM 1503 C CA . ILE A 1 185 ? -19.565 -4.283 -7.528 1.00 84.81 185 ILE A CA 1
ATOM 1504 C C . ILE A 1 185 ? -19.494 -4.435 -9.049 1.00 84.81 185 ILE A C 1
ATOM 1506 O O . ILE A 1 185 ? -18.634 -5.154 -9.552 1.00 84.81 185 ILE A O 1
ATOM 1510 N N . LEU A 1 186 ? -20.379 -3.757 -9.781 1.00 89.19 186 LEU A N 1
ATOM 1511 C CA . LEU A 1 186 ? -20.417 -3.767 -11.237 1.00 89.19 186 LEU A CA 1
ATOM 1512 C C . LEU A 1 186 ? -19.311 -2.868 -11.799 1.00 89.19 186 LEU A C 1
ATOM 1514 O O . LEU A 1 186 ? -19.383 -1.644 -11.722 1.00 89.19 186 LEU A O 1
ATOM 1518 N N . ASP A 1 187 ? -18.294 -3.493 -12.383 1.00 89.00 187 ASP A N 1
ATOM 1519 C CA . ASP A 1 187 ? -17.184 -2.824 -13.057 1.00 89.00 187 ASP A CA 1
ATOM 1520 C C . ASP A 1 187 ? -16.817 -3.614 -14.317 1.00 89.00 187 ASP A C 1
ATOM 1522 O O . ASP A 1 187 ? -16.885 -4.842 -14.324 1.00 89.00 187 ASP A O 1
ATOM 1526 N N . ASP A 1 188 ? -16.406 -2.943 -15.389 1.00 91.19 188 ASP A N 1
ATOM 1527 C CA . ASP A 1 188 ? -16.007 -3.610 -16.634 1.00 91.19 188 ASP A CA 1
ATOM 1528 C C . ASP A 1 188 ? -14.563 -4.124 -16.528 1.00 91.19 188 ASP A C 1
ATOM 1530 O O . ASP A 1 188 ? -13.615 -3.604 -17.122 1.00 91.19 188 ASP A O 1
ATOM 1534 N N . LYS A 1 189 ? -14.382 -5.132 -15.669 1.00 91.25 189 LYS A N 1
ATOM 1535 C CA . LYS A 1 189 ? -13.102 -5.791 -15.406 1.00 91.25 189 LYS A CA 1
ATOM 1536 C C . LYS A 1 189 ? -13.222 -7.297 -15.551 1.00 91.25 189 LYS A C 1
ATOM 1538 O O . LYS A 1 189 ? -14.272 -7.894 -15.325 1.00 91.25 189 LYS A O 1
ATOM 1543 N N . ALA A 1 190 ? -12.101 -7.916 -15.907 1.00 91.50 190 ALA A N 1
ATOM 1544 C CA . ALA A 1 190 ? -11.992 -9.363 -15.943 1.00 91.50 190 ALA A CA 1
ATOM 1545 C C . ALA A 1 190 ? -11.910 -9.955 -14.526 1.00 91.50 190 ALA A C 1
ATOM 1547 O O . ALA A 1 190 ? -11.233 -9.411 -13.651 1.00 91.50 190 ALA A O 1
ATOM 1548 N N . ILE A 1 191 ? -12.532 -11.115 -14.342 1.00 92.31 191 ILE A N 1
ATOM 1549 C CA . ILE A 1 191 ? -12.421 -11.992 -13.179 1.00 92.31 191 ILE A CA 1
ATOM 1550 C C . ILE A 1 191 ? -11.788 -13.323 -13.578 1.00 92.31 191 ILE A C 1
ATOM 1552 O O . ILE A 1 191 ? -11.838 -13.759 -14.731 1.00 92.31 191 ILE A O 1
ATOM 1556 N N . SER A 1 192 ? -11.135 -13.958 -12.605 1.00 91.56 192 SER A N 1
ATOM 1557 C CA . SER A 1 192 ? -10.619 -15.313 -12.785 1.00 91.56 192 SER A CA 1
ATOM 1558 C C . SER A 1 192 ? -11.778 -16.289 -12.925 1.00 91.56 192 SER A C 1
ATOM 1560 O O . SER A 1 192 ? -12.780 -16.169 -12.222 1.00 91.56 192 SER A O 1
ATOM 1562 N N . THR A 1 193 ? -11.592 -17.315 -13.749 1.00 91.44 193 THR A N 1
ATOM 1563 C CA . THR A 1 193 ? -12.459 -18.489 -13.706 1.00 91.44 193 THR A CA 1
ATOM 1564 C C . THR A 1 193 ? -12.313 -19.198 -12.361 1.00 91.44 193 THR A C 1
ATOM 1566 O O . THR A 1 193 ? -11.326 -19.020 -11.629 1.00 91.44 193 THR A O 1
ATOM 1569 N N . TYR A 1 194 ? -13.300 -20.028 -12.027 1.00 90.56 194 TYR A N 1
ATOM 1570 C CA . TYR A 1 194 ? -13.178 -20.935 -10.895 1.00 90.56 194 TYR A CA 1
ATOM 1571 C C . TYR A 1 194 ? -11.977 -21.864 -11.045 1.00 90.56 194 TYR A C 1
ATOM 1573 O O . TYR A 1 194 ? -11.577 -22.243 -12.142 1.00 90.56 194 TYR A O 1
ATOM 1581 N N . LYS A 1 195 ? -11.448 -22.308 -9.903 1.00 91.38 195 LYS A N 1
ATOM 1582 C CA . LYS A 1 195 ? -10.279 -23.192 -9.845 1.00 91.38 195 LYS A CA 1
ATOM 1583 C C . LYS A 1 195 ? -10.447 -24.483 -10.655 1.00 91.38 195 LYS A C 1
ATOM 1585 O O . LYS A 1 195 ? -9.454 -24.989 -11.155 1.00 91.38 195 LYS A O 1
ATOM 1590 N N . SER A 1 196 ? -11.658 -25.027 -10.774 1.00 92.69 196 SER A N 1
ATOM 1591 C CA . SER A 1 196 ? -11.927 -26.228 -11.583 1.00 92.69 196 SER A CA 1
ATOM 1592 C C . SER A 1 196 ? -11.769 -26.003 -13.091 1.00 92.69 196 SER A C 1
ATOM 1594 O O . SER A 1 196 ? -11.638 -26.968 -13.824 1.00 92.69 196 SER A O 1
ATOM 1596 N N . HIS A 1 197 ? -11.768 -24.744 -13.526 1.00 92.25 197 HIS A N 1
ATOM 1597 C CA . HIS A 1 197 ? -11.827 -24.287 -14.914 1.00 92.25 197 HIS A CA 1
ATOM 1598 C C . HIS A 1 197 ? -10.683 -23.302 -15.228 1.00 92.25 197 HIS A C 1
ATOM 1600 O O . HIS A 1 197 ? -10.815 -22.392 -16.051 1.00 92.25 197 HIS A O 1
ATOM 1606 N N . TRP A 1 198 ? -9.573 -23.400 -14.491 1.00 91.62 198 TRP A N 1
ATOM 1607 C CA . TRP A 1 198 ? -8.443 -22.468 -14.580 1.00 91.62 198 TRP A CA 1
ATOM 1608 C C . TRP A 1 198 ? -7.722 -22.537 -15.935 1.00 91.62 198 TRP A C 1
ATOM 1610 O O . TRP A 1 198 ? -7.125 -21.562 -16.376 1.00 91.62 198 TRP A O 1
ATOM 1620 N N . ASP A 1 199 ? -7.775 -23.694 -16.582 1.00 93.31 199 ASP A N 1
ATOM 1621 C CA . ASP A 1 199 ? -7.154 -24.034 -17.858 1.00 93.31 199 ASP A CA 1
ATOM 1622 C C . ASP A 1 199 ? -7.845 -23.369 -19.060 1.00 93.31 199 ASP A C 1
ATOM 1624 O O . ASP A 1 199 ? -7.201 -23.127 -20.078 1.00 93.31 199 ASP A O 1
ATOM 1628 N N . GLN A 1 200 ? -9.110 -22.957 -18.927 1.00 91.19 200 GLN A N 1
ATOM 1629 C CA . GLN A 1 200 ? -9.875 -22.267 -19.979 1.00 91.19 200 GLN A CA 1
ATOM 1630 C C . GLN A 1 200 ? -9.269 -20.937 -20.446 1.00 91.19 200 GLN A C 1
ATOM 1632 O O . GLN A 1 200 ? -9.646 -20.414 -21.495 1.00 91.19 200 GLN A O 1
ATOM 1637 N N . VAL A 1 201 ? -8.365 -20.341 -19.664 1.00 91.38 201 VAL A N 1
ATOM 1638 C CA . VAL A 1 201 ? -7.724 -19.070 -20.032 1.00 91.38 201 VAL A CA 1
ATOM 1639 C C . VAL A 1 201 ? -6.561 -19.250 -21.008 1.00 91.38 201 VAL A C 1
ATOM 1641 O O . VAL A 1 201 ? -6.086 -18.253 -21.554 1.00 91.38 201 VAL A O 1
ATOM 1644 N N . TYR A 1 202 ? -6.100 -20.486 -21.214 1.00 92.25 202 TYR A N 1
ATOM 1645 C CA . TYR A 1 202 ? -4.970 -20.809 -22.076 1.00 92.25 202 TYR A CA 1
ATOM 1646 C C . TYR A 1 202 ? -5.430 -21.322 -23.437 1.00 92.25 202 TYR A C 1
ATOM 1648 O O . TYR A 1 202 ? -6.528 -21.849 -23.600 1.00 92.25 202 TYR A O 1
ATOM 1656 N N . ASP A 1 203 ? -4.551 -21.180 -24.425 1.00 93.38 203 ASP A N 1
ATOM 1657 C CA . ASP A 1 203 ? -4.783 -21.711 -25.761 1.00 93.38 203 ASP A CA 1
ATOM 1658 C C . ASP A 1 203 ? -4.820 -23.257 -25.724 1.00 93.38 203 ASP A C 1
ATOM 1660 O O . ASP A 1 203 ? -3.839 -23.875 -25.287 1.00 93.38 203 ASP A O 1
ATOM 1664 N N . PRO A 1 204 ? -5.900 -23.907 -26.202 1.00 94.06 204 PRO A N 1
ATOM 1665 C CA . PRO A 1 204 ? -6.003 -25.367 -26.244 1.00 94.06 204 PRO A CA 1
ATOM 1666 C C . PRO A 1 204 ? -4.867 -26.057 -27.011 1.00 94.06 204 PRO A C 1
ATOM 1668 O O . PRO A 1 204 ? -4.479 -27.176 -26.680 1.00 94.06 204 PRO A O 1
ATOM 1671 N N . THR A 1 205 ? -4.296 -25.393 -28.021 1.00 94.88 205 THR A N 1
ATOM 1672 C CA . THR A 1 205 ? -3.155 -25.923 -28.782 1.00 94.88 205 THR A CA 1
ATOM 1673 C C . THR A 1 205 ? -1.890 -25.997 -27.934 1.00 94.88 205 THR A C 1
ATOM 1675 O O . THR A 1 205 ? -1.130 -26.956 -28.062 1.00 94.88 205 THR A O 1
ATOM 1678 N N . LEU A 1 206 ? -1.688 -25.035 -27.025 1.00 93.88 206 LEU A N 1
ATOM 1679 C CA . LEU A 1 206 ? -0.580 -25.047 -26.068 1.00 93.88 206 LEU A CA 1
ATOM 1680 C C . LEU A 1 206 ? -0.807 -26.070 -24.952 1.00 93.88 206 LEU A C 1
ATOM 1682 O O . LEU A 1 206 ? 0.153 -26.656 -24.456 1.00 93.88 206 LEU A O 1
ATOM 1686 N N . LEU A 1 207 ? -2.064 -26.289 -24.562 1.00 93.88 207 LEU A N 1
ATOM 1687 C CA . LEU A 1 207 ? -2.434 -27.274 -23.546 1.00 93.88 207 LEU A CA 1
ATOM 1688 C C . LEU A 1 207 ? -2.378 -28.721 -24.056 1.00 93.88 207 LEU A C 1
ATOM 1690 O O . LEU A 1 207 ? -2.130 -29.634 -23.271 1.00 93.88 207 LEU A O 1
ATOM 1694 N N . GLY A 1 208 ? -2.616 -28.945 -25.351 1.00 96.06 208 GLY A N 1
ATOM 1695 C CA . GLY A 1 208 ? -2.711 -30.282 -25.948 1.00 96.06 208 GLY A CA 1
ATOM 1696 C C . GLY A 1 208 ? -4.056 -30.982 -25.710 1.00 96.06 208 GLY A C 1
ATOM 1697 O O . GLY A 1 208 ? -4.198 -32.162 -26.024 1.00 96.06 208 GLY A O 1
ATOM 1698 N N . TYR A 1 209 ? -5.042 -30.269 -25.166 1.00 95.50 209 TYR A N 1
ATOM 1699 C CA . TYR A 1 209 ? -6.422 -30.720 -24.994 1.00 95.50 209 TYR A CA 1
ATOM 1700 C C . TYR A 1 209 ? -7.366 -29.517 -25.032 1.00 95.50 209 TYR A C 1
ATOM 1702 O O . TYR A 1 209 ? -6.936 -28.370 -24.908 1.00 95.50 209 TYR A O 1
ATOM 1710 N N . HIS A 1 210 ? -8.660 -29.782 -25.197 1.00 93.69 210 HIS A N 1
ATOM 1711 C CA . HIS A 1 210 ? -9.697 -28.763 -25.081 1.00 93.69 210 HIS A CA 1
ATOM 1712 C C . HIS A 1 210 ? -10.244 -28.756 -23.650 1.00 93.69 210 HIS A C 1
ATOM 1714 O O . HIS A 1 210 ? -10.826 -29.766 -23.249 1.00 93.69 210 HIS A O 1
ATOM 1720 N N . PRO A 1 211 ? -10.060 -27.663 -22.883 1.00 91.38 211 PRO A N 1
ATOM 1721 C CA . PRO A 1 211 ? -10.690 -27.512 -21.577 1.00 91.38 211 PRO A CA 1
ATOM 1722 C C . PRO A 1 211 ? -12.209 -27.662 -21.681 1.00 91.38 211 PRO A C 1
ATOM 1724 O O . PRO A 1 211 ? -12.815 -27.209 -22.657 1.00 91.38 211 PRO A O 1
ATOM 1727 N N . GLU A 1 212 ? -12.830 -28.272 -20.671 1.00 89.62 212 GLU A N 1
ATOM 1728 C CA . GLU A 1 212 ? -14.291 -28.282 -20.563 1.00 89.62 212 GLU A CA 1
ATOM 1729 C C . GLU A 1 212 ? -14.802 -26.843 -20.503 1.00 89.62 212 GLU A C 1
ATOM 1731 O O . GLU A 1 212 ? -14.187 -25.998 -19.855 1.00 89.62 212 GLU A O 1
ATOM 1736 N N . GLN A 1 213 ? -15.904 -26.538 -21.190 1.00 82.19 213 GLN A N 1
ATOM 1737 C CA . GLN A 1 213 ? -16.437 -25.180 -21.232 1.00 82.19 213 GLN A CA 1
ATOM 1738 C C . GLN A 1 213 ? -17.186 -24.858 -19.935 1.00 82.19 213 GLN A C 1
ATOM 1740 O O . GLN A 1 213 ? -18.125 -25.554 -19.553 1.00 82.19 213 GLN A O 1
ATOM 1745 N N . GLY A 1 214 ? -16.777 -23.781 -19.270 1.00 78.31 214 GLY A N 1
ATOM 1746 C CA . GLY A 1 214 ? -17.433 -23.282 -18.070 1.00 78.31 214 GLY A CA 1
ATOM 1747 C C . GLY A 1 214 ? -18.723 -22.558 -18.432 1.00 78.31 214 GLY A C 1
ATOM 1748 O O . GLY A 1 214 ? -18.853 -22.000 -19.519 1.00 78.31 214 GLY A O 1
ATOM 1749 N N . THR A 1 215 ? -19.672 -22.536 -17.504 1.00 80.31 215 THR A N 1
ATOM 1750 C CA . THR A 1 215 ? -20.916 -21.758 -17.627 1.00 80.31 215 THR A CA 1
ATOM 1751 C C . THR A 1 215 ? -20.730 -20.271 -17.314 1.00 80.31 215 THR A C 1
ATOM 1753 O O . THR A 1 215 ? -21.672 -19.499 -17.447 1.00 80.31 215 THR A O 1
ATOM 1756 N N . GLU A 1 216 ? -19.538 -19.881 -16.867 1.00 80.31 216 GLU A N 1
ATOM 1757 C CA . GLU A 1 216 ? -19.234 -18.569 -16.299 1.00 80.31 216 GLU A CA 1
ATOM 1758 C C . GLU A 1 216 ? -18.693 -17.605 -17.356 1.00 80.31 216 GLU A C 1
ATOM 1760 O O . GLU A 1 216 ? -17.927 -17.985 -18.250 1.00 80.31 216 GLU A O 1
ATOM 1765 N N . SER A 1 217 ? -19.034 -16.330 -17.203 1.00 84.50 217 SER A N 1
ATOM 1766 C CA . SER A 1 217 ? -18.408 -15.243 -17.940 1.00 84.50 217 SER A CA 1
ATOM 1767 C C . SER A 1 217 ? -17.041 -14.883 -17.339 1.00 84.50 217 SER A C 1
ATOM 1769 O O . SER A 1 217 ? -16.699 -15.225 -16.206 1.00 84.50 217 SER A O 1
ATOM 1771 N N . ARG A 1 218 ? -16.211 -14.200 -18.131 1.00 85.19 218 ARG A N 1
ATOM 1772 C CA . ARG A 1 218 ? -14.908 -13.675 -17.684 1.00 85.19 218 ARG A CA 1
ATOM 1773 C C . ARG A 1 218 ? -14.956 -12.197 -17.296 1.00 85.19 218 ARG A C 1
ATOM 1775 O O . ARG A 1 218 ? -14.139 -11.809 -16.470 1.00 85.19 218 ARG A O 1
ATOM 1782 N N . PRO A 1 219 ? -15.816 -11.350 -17.880 1.00 87.62 219 PRO A N 1
ATOM 1783 C CA . PRO A 1 219 ? -16.066 -10.001 -17.372 1.00 87.62 219 PRO A CA 1
ATOM 1784 C C . PRO A 1 219 ? -17.133 -10.009 -16.276 1.00 87.62 219 PRO A C 1
ATOM 1786 O O . PRO A 1 219 ? -18.106 -10.740 -16.392 1.00 87.62 219 PRO A O 1
ATOM 1789 N N . VAL A 1 220 ? -17.012 -9.139 -15.271 1.00 85.44 220 VAL A N 1
ATOM 1790 C CA . VAL A 1 220 ? -18.034 -8.986 -14.207 1.00 85.44 220 VAL A CA 1
ATOM 1791 C C . VAL A 1 220 ? -19.407 -8.561 -14.757 1.00 85.44 220 VAL A C 1
ATOM 1793 O O . VAL A 1 220 ? -20.431 -8.820 -14.135 1.00 85.44 220 VAL A O 1
ATOM 1796 N N . MET A 1 221 ? -19.435 -7.895 -15.913 1.00 84.69 221 MET A N 1
ATOM 1797 C CA . MET A 1 221 ? -20.643 -7.319 -16.516 1.00 84.69 221 MET A CA 1
ATOM 1798 C C . MET A 1 221 ? -21.464 -8.297 -17.380 1.00 84.69 221 MET A C 1
ATOM 1800 O O . MET A 1 221 ? -22.484 -7.884 -17.934 1.00 84.69 221 MET A O 1
ATOM 1804 N N . LEU A 1 222 ? -21.025 -9.552 -17.538 1.00 76.19 222 LEU A N 1
ATOM 1805 C CA . LEU A 1 222 ? -21.681 -10.584 -18.360 1.00 76.19 222 LEU A CA 1
ATOM 1806 C C . LEU A 1 222 ? -22.144 -11.756 -17.500 1.00 76.19 222 LEU A C 1
ATOM 1808 O O . LEU A 1 222 ? -23.160 -12.378 -17.872 1.00 76.19 222 LEU A O 1
#

Foldseek 3Di:
DDDALLVVQLLVLLLLQLVLLLCVVPPPPPPSVCSNVVSLVSNVVSVHDNVVSVVSSVVSNVDHNVVSVVVSVCSCVVPDGDDDVVVVVVVCCCVVPDDDDDDPVVVLLVQLVVQVVVQLVCCVVVVFGADKDFPDLVPQPVSVCNVVRPNVCSPPPVPRDSVSSSGMDGDDRDDDDPPDPCVVVQDFDFDQDPPQQNCCVDDCVVVVHDGDDDPDDGTPND